Protein AF-0000000066362171 (afdb_homodimer)

Structure (mmCIF, N/CA/C/O backbone):
data_AF-0000000066362171-model_v1
#
loop_
_entity.id
_entity.type
_entity.pdbx_description
1 polymer Interleukin
#
loop_
_atom_site.group_PDB
_atom_site.id
_atom_site.type_symbol
_atom_site.label_atom_id
_atom_site.label_alt_id
_atom_site.label_comp_id
_atom_site.label_asym_id
_atom_site.label_entity_id
_atom_site.label_seq_id
_atom_site.pdbx_PDB_ins_code
_atom_site.Cartn_x
_atom_site.Cartn_y
_atom_site.Cartn_z
_atom_site.occupancy
_atom_site.B_iso_or_equiv
_atom_site.auth_seq_id
_atom_site.auth_comp_id
_atom_site.auth_asym_id
_atom_site.auth_atom_id
_atom_site.pdbx_PDB_model_num
ATOM 1 N N . MET A 1 1 ? 21.984 -36.281 79.375 1 29.92 1 MET A N 1
ATOM 2 C CA . MET A 1 1 ? 20.875 -35.312 79.438 1 29.92 1 MET A CA 1
ATOM 3 C C . MET A 1 1 ? 20.812 -34.562 78.062 1 29.92 1 MET A C 1
ATOM 5 O O . MET A 1 1 ? 20.016 -33.625 77.938 1 29.92 1 MET A O 1
ATOM 9 N N . THR A 1 2 ? 21.719 -34.812 77.125 1 29.62 2 THR A N 1
ATOM 10 C CA . THR A 1 2 ? 22.047 -33.875 76 1 29.62 2 THR A CA 1
ATOM 11 C C . THR A 1 2 ? 20.922 -33.875 75 1 29.62 2 THR A C 1
ATOM 13 O O . THR A 1 2 ? 20.531 -32.781 74.5 1 29.62 2 THR A O 1
ATOM 16 N N . ASN A 1 3 ? 20.703 -34.906 74.25 1 32.25 3 ASN A N 1
ATOM 17 C CA . ASN A 1 3 ? 20.391 -34.844 72.812 1 32.25 3 ASN A CA 1
ATOM 18 C C . ASN A 1 3 ? 18.906 -34.594 72.562 1 32.25 3 ASN A C 1
ATOM 20 O O . ASN A 1 3 ? 18.359 -35 71.562 1 32.25 3 ASN A O 1
ATOM 24 N N . LEU A 1 4 ? 18.062 -34.312 73.562 1 32.72 4 LEU A N 1
ATOM 25 C CA . LEU A 1 4 ? 16.609 -34.312 73.375 1 32.72 4 LEU A CA 1
ATOM 26 C C . LEU A 1 4 ? 16.172 -33.156 72.5 1 32.72 4 LEU A C 1
ATOM 28 O O . LEU A 1 4 ? 14.977 -32.906 72.375 1 32.72 4 LEU A O 1
ATOM 32 N N . LEU A 1 5 ? 17.109 -32.219 72.188 1 32.72 5 LEU A N 1
ATOM 33 C CA . LEU A 1 5 ? 16.516 -30.938 71.875 1 32.72 5 LEU A CA 1
ATOM 34 C C . LEU A 1 5 ? 15.609 -31.062 70.625 1 32.72 5 LEU A C 1
ATOM 36 O O . LEU A 1 5 ? 14.484 -30.547 70.688 1 32.72 5 LEU A O 1
ATOM 40 N N . LEU A 1 6 ? 16.094 -31.062 69.375 1 30.84 6 LEU A N 1
ATOM 41 C CA . LEU A 1 6 ? 15.719 -30.172 68.312 1 30.84 6 LEU A CA 1
ATOM 42 C C . LEU A 1 6 ? 14.57 -30.766 67.5 1 30.84 6 LEU A C 1
ATOM 44 O O . LEU A 1 6 ? 14.438 -30.5 66.312 1 30.84 6 LEU A O 1
ATOM 48 N N . ARG A 1 7 ? 13.812 -31.766 67.938 1 35.97 7 ARG A N 1
ATOM 49 C CA . ARG A 1 7 ? 12.828 -32.25 67 1 35.97 7 ARG A CA 1
ATOM 50 C C . ARG A 1 7 ? 11.766 -31.188 66.688 1 35.97 7 ARG A C 1
ATOM 52 O O . ARG A 1 7 ? 10.797 -31.078 67.438 1 35.97 7 ARG A O 1
ATOM 59 N N . GLU A 1 8 ? 12.086 -29.844 66.625 1 35.06 8 GLU A N 1
ATOM 60 C CA . GLU A 1 8 ? 11.008 -28.906 66.312 1 35.06 8 GLU A CA 1
ATOM 61 C C . GLU A 1 8 ? 10.25 -29.359 65.062 1 35.06 8 GLU A C 1
ATOM 63 O O . GLU A 1 8 ? 10.859 -29.781 64.062 1 35.06 8 GLU A O 1
ATOM 68 N N . SER A 1 9 ? 8.945 -29.828 65.188 1 38.94 9 SER A N 1
ATOM 69 C CA . SER A 1 9 ? 7.828 -30.125 64.312 1 38.94 9 SER A CA 1
ATOM 70 C C . SER A 1 9 ? 7.633 -29.031 63.281 1 38.94 9 SER A C 1
ATOM 72 O O . SER A 1 9 ? 7.484 -27.859 63.656 1 38.94 9 SER A O 1
ATOM 74 N N . TRP A 1 10 ? 8.367 -29.016 62.156 1 40.75 10 TRP A N 1
ATOM 75 C CA . TRP A 1 10 ? 8.086 -28.312 60.906 1 40.75 10 TRP A CA 1
ATOM 76 C C . TRP A 1 10 ? 6.621 -28.469 60.5 1 40.75 10 TRP A C 1
ATOM 78 O O . TRP A 1 10 ? 6.215 -29.484 59.969 1 40.75 10 TRP A O 1
ATOM 88 N N . THR A 1 11 ? 5.633 -28.266 61.406 1 41.5 11 THR A N 1
ATOM 89 C CA . THR A 1 11 ? 4.266 -28.141 60.938 1 41.5 11 THR A CA 1
ATOM 90 C C . THR A 1 11 ? 4.168 -27.062 59.875 1 41.5 11 THR A C 1
ATOM 92 O O . THR A 1 11 ? 4.375 -25.875 60.156 1 41.5 11 THR A O 1
ATOM 95 N N . PHE A 1 12 ? 4.582 -27.344 58.625 1 41.31 12 PHE A N 1
ATOM 96 C CA . PHE A 1 12 ? 4.27 -26.609 57.406 1 41.31 12 PHE A CA 1
ATOM 97 C C . PHE A 1 12 ? 2.791 -26.234 57.344 1 41.31 12 PHE A C 1
ATOM 99 O O . PHE A 1 12 ? 1.929 -27.125 57.344 1 41.31 12 PHE A O 1
ATOM 106 N N . ASP A 1 13 ? 2.457 -25.188 58.094 1 43.47 13 ASP A N 1
ATOM 107 C CA . ASP A 1 13 ? 1.12 -24.609 57.969 1 43.47 13 ASP A CA 1
ATOM 108 C C . ASP A 1 13 ? 0.761 -24.375 56.5 1 43.47 13 ASP A C 1
ATOM 110 O O . ASP A 1 13 ? 1.335 -23.5 55.844 1 43.47 13 ASP A O 1
ATOM 114 N N . MET A 1 14 ? 0.345 -25.359 55.719 1 49.97 14 MET A N 1
ATOM 115 C CA . MET A 1 14 ? -0.134 -25.422 54.344 1 49.97 14 MET A CA 1
ATOM 116 C C . MET A 1 14 ? -1.198 -24.359 54.094 1 49.97 14 MET A C 1
ATOM 118 O O . MET A 1 14 ? -1.357 -23.906 52.969 1 49.97 14 MET A O 1
ATOM 122 N N . ARG A 1 15 ? -1.957 -23.969 55.156 1 54.41 15 ARG A N 1
ATOM 123 C CA . ARG A 1 15 ? -3.059 -23.047 54.938 1 54.41 15 ARG A CA 1
ATOM 124 C C . ARG A 1 15 ? -2.539 -21.641 54.656 1 54.41 15 ARG A C 1
ATOM 126 O O . ARG A 1 15 ? -3.061 -20.938 53.781 1 54.41 15 ARG A O 1
ATOM 133 N N . THR A 1 16 ? -1.538 -21.219 55.406 1 55 16 THR A N 1
ATOM 134 C CA . THR A 1 16 ? -1.02 -19.859 55.188 1 55 16 THR A CA 1
ATOM 135 C C . THR A 1 16 ? -0.254 -19.797 53.875 1 55 16 THR A C 1
ATOM 137 O O . THR A 1 16 ? -0.263 -18.766 53.188 1 55 16 THR A O 1
ATOM 140 N N . ASP A 1 17 ? 0.397 -20.922 53.438 1 54.84 17 ASP A N 1
ATOM 141 C CA . ASP A 1 17 ? 1.112 -20.906 52.188 1 54.84 17 ASP A CA 1
ATOM 142 C C . ASP A 1 17 ? 0.14 -20.922 51 1 54.84 17 ASP A C 1
ATOM 144 O O . ASP A 1 17 ? 0.37 -20.25 50 1 54.84 17 ASP A O 1
ATOM 148 N N . LEU A 1 18 ? -0.973 -21.625 51.219 1 56.12 18 LEU A N 1
ATOM 149 C CA . LEU A 1 18 ? -1.971 -21.656 50.156 1 56.12 18 LEU A CA 1
ATOM 150 C C . LEU A 1 18 ? -2.631 -20.297 50 1 56.12 18 LEU A C 1
ATOM 152 O O . LEU A 1 18 ? -2.887 -19.844 48.875 1 56.12 18 LEU A O 1
ATOM 156 N N . LEU A 1 19 ? -2.834 -19.625 51.125 1 54.78 19 LEU A N 1
ATOM 157 C CA . LEU A 1 19 ? -3.41 -18.281 51.062 1 54.78 19 LEU A CA 1
ATOM 158 C C . LEU A 1 19 ? -2.414 -17.297 50.469 1 54.78 19 LEU A C 1
ATOM 160 O O . LEU A 1 19 ? -2.793 -16.422 49.656 1 54.78 19 LEU A O 1
ATOM 164 N N . TYR A 1 20 ? -1.167 -17.438 50.844 1 54.16 20 TYR A N 1
ATOM 165 C CA . TYR A 1 20 ? -0.127 -16.594 50.281 1 54.16 20 TYR A CA 1
ATOM 166 C C . TYR A 1 20 ? 0.028 -16.844 48.781 1 54.16 20 TYR A C 1
ATOM 168 O O . TYR A 1 20 ? 0.132 -15.914 48 1 54.16 20 TYR A O 1
ATOM 176 N N . TYR A 1 21 ? -0.031 -18.141 48.406 1 57 21 TYR A N 1
ATOM 177 C CA . TYR A 1 21 ? 0.078 -18.469 47 1 57 21 TYR A CA 1
ATOM 178 C C . TYR A 1 21 ? -1.162 -18.031 46.219 1 57 21 TYR A C 1
ATOM 180 O O . TYR A 1 21 ? -1.062 -17.547 45.094 1 57 21 TYR A O 1
ATOM 188 N N . SER A 1 22 ? -2.242 -18.141 47 1 58.78 22 SER A N 1
ATOM 189 C CA . SER A 1 22 ? -3.475 -17.688 46.344 1 58.78 22 SER A CA 1
ATOM 190 C C . SER A 1 22 ? -3.49 -16.172 46.188 1 58.78 22 SER A C 1
ATOM 192 O O . SER A 1 22 ? -3.93 -15.664 45.156 1 58.78 22 SER A O 1
ATOM 194 N N . MET A 1 23 ? -3.02 -15.422 47.125 1 59.31 23 MET A N 1
ATOM 195 C CA . MET A 1 23 ? -2.932 -13.969 47.031 1 59.31 23 MET A CA 1
ATOM 196 C C . MET A 1 23 ? -1.9 -13.57 45.969 1 59.31 23 MET A C 1
ATOM 198 O O . MET A 1 23 ? -2.109 -12.609 45.25 1 59.31 23 MET A O 1
ATOM 202 N N . LEU A 1 24 ? -0.829 -14.305 45.969 1 57.22 24 LEU A N 1
ATOM 203 C CA . LEU A 1 24 ? 0.183 -14.078 44.938 1 57.22 24 LEU A CA 1
ATOM 204 C C . LEU A 1 24 ? -0.363 -14.422 43.562 1 57.22 24 LEU A C 1
ATOM 206 O O . LEU A 1 24 ? -0.125 -13.688 42.594 1 57.22 24 LEU A O 1
ATOM 210 N N . CYS A 1 25 ? -1.131 -15.508 43.625 1 61.53 25 CYS A N 1
ATOM 211 C CA . CYS A 1 25 ? -1.746 -15.891 42.344 1 61.53 25 CYS A CA 1
ATOM 212 C C . CYS A 1 25 ? -2.812 -14.891 41.938 1 61.53 25 CYS A C 1
ATOM 214 O O . CYS A 1 25 ? -2.916 -14.539 40.75 1 61.53 25 CYS A O 1
ATOM 216 N N . THR A 1 26 ? -3.523 -14.375 42.969 1 62.66 26 THR A N 1
ATOM 217 C CA . THR A 1 26 ? -4.543 -13.383 42.625 1 62.66 26 THR A CA 1
ATOM 218 C C . THR A 1 26 ? -3.898 -12.055 42.219 1 62.66 26 THR A C 1
ATOM 220 O O . THR A 1 26 ? -4.359 -11.398 41.281 1 62.66 26 THR A O 1
ATOM 223 N N . SER A 1 27 ? -2.898 -11.68 42.969 1 61.44 27 SER A N 1
ATOM 224 C CA . SER A 1 27 ? -2.189 -10.461 42.594 1 61.44 27 SER A CA 1
ATOM 225 C C . SER A 1 27 ? -1.505 -10.609 41.25 1 61.44 27 SER A C 1
ATOM 227 O O . SER A 1 27 ? -1.528 -9.68 40.438 1 61.44 27 SER A O 1
ATOM 229 N N . LEU A 1 28 ? -0.93 -11.781 41 1 61.78 28 LEU A N 1
ATOM 230 C CA . LEU A 1 28 ? -0.323 -12.047 39.688 1 61.78 28 LEU A CA 1
ATOM 231 C C . LEU A 1 28 ? -1.387 -12.117 38.594 1 61.78 28 LEU A C 1
ATOM 233 O O . LEU A 1 28 ? -1.181 -11.617 37.5 1 61.78 28 LEU A O 1
ATOM 237 N N . SER A 1 29 ? -2.514 -12.719 38.969 1 69.06 29 SER A N 1
ATOM 238 C CA . SER A 1 29 ? -3.627 -12.789 38.031 1 69.06 29 SER A CA 1
ATOM 239 C C . SER A 1 29 ? -4.215 -11.406 37.781 1 69.06 29 SER A C 1
ATOM 241 O O . SER A 1 29 ? -4.562 -11.07 36.625 1 69.06 29 SER A O 1
ATOM 243 N N . LEU A 1 30 ? -4.352 -10.523 38.812 1 63.62 30 LEU A N 1
ATOM 244 C CA . LEU A 1 30 ? -4.824 -9.156 38.625 1 63.62 30 LEU A CA 1
ATOM 245 C C . LEU A 1 30 ? -3.818 -8.328 37.844 1 63.62 30 LEU A C 1
ATOM 247 O O . LEU A 1 30 ? -4.20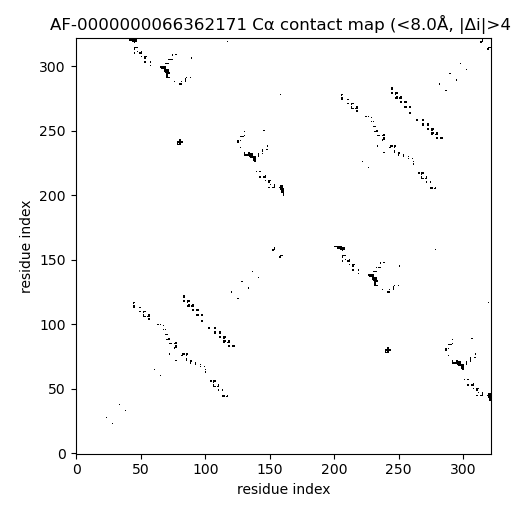3 -7.539 36.969 1 63.62 30 LEU A O 1
ATOM 251 N N . TYR A 1 31 ? -2.592 -8.539 38.094 1 59.91 31 TYR A N 1
ATOM 252 C CA . TYR A 1 31 ? -1.546 -7.883 37.312 1 59.91 31 TYR A CA 1
ATOM 253 C C . TYR A 1 31 ? -1.56 -8.359 35.875 1 59.91 31 TYR A C 1
ATOM 255 O O . TYR A 1 31 ? -1.44 -7.559 34.938 1 59.91 31 TYR A O 1
ATOM 263 N N . LEU A 1 32 ? -1.724 -9.648 35.625 1 60.94 32 LEU A N 1
ATOM 264 C CA . LEU A 1 32 ? -1.824 -10.188 34.25 1 60.94 32 LEU A CA 1
ATOM 265 C C . LEU A 1 32 ? -3.086 -9.68 33.562 1 60.94 32 LEU A C 1
ATOM 267 O O . LEU A 1 32 ? -3.062 -9.375 32.375 1 60.94 32 LEU A O 1
ATOM 271 N N . LEU A 1 33 ? -4.121 -9.586 34.281 1 59.66 33 LEU A N 1
ATOM 272 C CA . LEU A 1 33 ? -5.355 -9.039 33.719 1 59.66 33 LEU A CA 1
ATOM 273 C C . LEU A 1 33 ? -5.195 -7.559 33.406 1 59.66 33 LEU A C 1
ATOM 275 O O . LEU A 1 33 ? -5.641 -7.098 32.344 1 59.66 33 LEU A O 1
ATOM 279 N N . ILE A 1 34 ? -4.617 -6.758 34.25 1 56.97 34 ILE A N 1
ATOM 280 C CA . ILE A 1 34 ? -4.352 -5.348 33.969 1 56.97 34 ILE A CA 1
ATOM 281 C C . ILE A 1 34 ? -3.367 -5.215 32.812 1 56.97 34 ILE A C 1
ATOM 283 O O . ILE A 1 34 ? -3.541 -4.363 31.953 1 56.97 34 ILE A O 1
ATOM 287 N N . MET A 1 35 ? -2.324 -6.074 32.938 1 52.22 35 MET A N 1
ATOM 288 C CA . MET A 1 35 ? -1.37 -6.062 31.828 1 52.22 35 MET A CA 1
ATOM 289 C C . MET A 1 35 ? -2.047 -6.445 30.516 1 52.22 35 MET A C 1
ATOM 291 O O . MET A 1 35 ? -1.748 -5.875 29.469 1 52.22 35 MET A O 1
ATOM 295 N N . LEU A 1 36 ? -2.852 -7.43 30.531 1 53.56 36 LEU A N 1
ATOM 296 C CA . LEU A 1 36 ? -3.621 -7.824 29.359 1 53.56 36 LEU A CA 1
ATOM 297 C C . LEU A 1 36 ? -4.598 -6.723 28.953 1 53.56 36 LEU A C 1
ATOM 299 O O . LEU A 1 36 ? -4.801 -6.477 27.766 1 53.56 36 LEU A O 1
ATOM 303 N N . THR A 1 37 ? -5.203 -6.125 29.859 1 48.75 37 THR A N 1
ATOM 304 C CA . THR A 1 37 ? -6.09 -5.023 29.516 1 48.75 37 THR A CA 1
ATOM 305 C C . THR A 1 37 ? -5.297 -3.822 29.016 1 48.75 37 THR A C 1
ATOM 307 O O . THR A 1 37 ? -5.762 -3.08 28.141 1 48.75 37 THR A O 1
ATOM 310 N N . ARG A 1 38 ? -4.258 -3.5 29.797 1 46.03 38 ARG A N 1
ATOM 311 C CA . ARG A 1 38 ? -3.408 -2.434 29.266 1 46.03 38 ARG A CA 1
ATOM 312 C C . ARG A 1 38 ? -2.92 -2.76 27.859 1 46.03 38 ARG A C 1
ATOM 314 O O . ARG A 1 38 ? -2.738 -1.861 27.031 1 46.03 38 ARG A O 1
ATOM 321 N N . GLN A 1 39 ? -2.449 -3.975 27.719 1 43.66 39 GLN A N 1
ATOM 322 C CA . GLN A 1 39 ? -2.035 -4.375 26.375 1 43.66 39 GLN A CA 1
ATOM 323 C C . GLN A 1 39 ? -3.201 -4.293 25.406 1 43.66 39 GLN A C 1
ATOM 325 O O . GLN A 1 39 ? -3.008 -3.986 24.219 1 43.66 39 GLN A O 1
ATOM 330 N N . ILE A 1 40 ? -4.266 -4.578 25.875 1 40.12 40 ILE A N 1
ATOM 331 C CA . ILE A 1 40 ? -5.398 -4.523 24.953 1 40.12 40 ILE A CA 1
ATOM 332 C C . ILE A 1 40 ? -5.852 -3.078 24.781 1 40.12 40 ILE A C 1
ATOM 334 O O . ILE A 1 40 ? -6.809 -2.805 24.047 1 40.12 40 ILE A O 1
ATOM 338 N N . LYS A 1 41 ? -5.633 -2.229 25.75 1 41.69 41 LYS A N 1
ATOM 339 C CA . LYS A 1 41 ? -6.016 -0.9 25.281 1 41.69 41 LYS A CA 1
ATOM 340 C C . LYS A 1 41 ? -5.312 -0.556 23.969 1 41.69 41 LYS A C 1
ATOM 342 O O . LYS A 1 41 ? -4.156 -0.134 23.969 1 41.69 41 LYS A O 1
ATOM 347 N N . SER A 1 42 ? -5.414 -1.31 22.953 1 44.03 42 SER A N 1
ATOM 348 C CA . SER A 1 42 ? -5.066 -0.996 21.562 1 44.03 42 SER A CA 1
ATOM 349 C C . SER A 1 42 ? -5.488 0.422 21.203 1 44.03 42 SER A C 1
ATOM 351 O O . SER A 1 42 ? -6.684 0.728 21.156 1 44.03 42 SER A O 1
ATOM 353 N N . GLN A 1 43 ? -4.875 1.338 21.766 1 44.44 43 GLN A N 1
ATOM 354 C CA . GLN A 1 43 ? -5.188 2.732 21.469 1 44.44 43 GLN A CA 1
ATOM 355 C C . GLN A 1 43 ? -5.496 2.924 19.984 1 44.44 43 GLN A C 1
ATOM 357 O O . GLN A 1 43 ? -4.672 2.604 19.125 1 44.44 43 GLN A O 1
ATOM 362 N N . SER A 1 44 ? -6.75 2.729 19.656 1 51.5 44 SER A N 1
ATOM 363 C CA . SER A 1 44 ? -7.188 3.084 18.312 1 51.5 44 SER A CA 1
ATOM 364 C C . SER A 1 44 ? -6.48 4.336 17.812 1 51.5 44 SER A C 1
ATOM 366 O O . SER A 1 44 ? -6.484 5.371 18.484 1 51.5 44 SER A O 1
ATOM 368 N N . VAL A 1 45 ? -5.383 4.301 17.25 1 58.19 45 VAL A N 1
ATOM 369 C CA . VAL A 1 45 ? -4.516 5.387 16.812 1 58.19 45 VAL A CA 1
ATOM 370 C C . VAL A 1 45 ? -5.348 6.453 16.109 1 58.19 45 VAL A C 1
ATOM 372 O O . VAL A 1 45 ? -5.199 7.648 16.375 1 58.19 45 VAL A O 1
ATOM 375 N N . CYS A 1 46 ? -6.129 6.137 15.039 1 62.72 46 CYS A N 1
ATOM 376 C CA . CYS A 1 46 ? -6.797 7.168 14.25 1 62.72 46 CYS A CA 1
ATOM 377 C C . CYS A 1 46 ? -8.305 6.957 14.242 1 62.72 46 CYS A C 1
ATOM 379 O O . CYS A 1 46 ? -8.797 6.004 13.641 1 62.72 46 CYS A O 1
ATOM 381 N N . SER A 1 47 ? -8.969 7.082 15.492 1 66.56 47 SER A N 1
ATOM 382 C CA . SER A 1 47 ? -10.398 6.938 15.727 1 66.56 47 SER A CA 1
ATOM 383 C C . SER A 1 47 ? -11.172 8.125 15.172 1 66.56 47 SER A C 1
ATOM 385 O O . SER A 1 47 ? -10.586 9.055 14.625 1 66.56 47 SER A O 1
ATOM 387 N N . ARG A 1 48 ? -12.469 8.094 15.25 1 79.38 48 ARG A N 1
ATOM 388 C CA . ARG A 1 48 ? -13.43 9.164 15.008 1 79.38 48 ARG A CA 1
ATOM 389 C C . ARG A 1 48 ? -12.914 10.492 15.555 1 79.38 48 ARG A C 1
ATOM 391 O O . ARG A 1 48 ? -13.227 11.555 15.016 1 79.38 48 ARG A O 1
ATOM 398 N N . GLU A 1 49 ? -11.953 10.367 16.422 1 84.69 49 GLU A N 1
ATOM 399 C CA . GLU A 1 49 ? -11.414 11.555 17.078 1 84.69 49 GLU A CA 1
ATOM 400 C C . GLU A 1 49 ? -10.516 12.352 16.125 1 84.69 49 GLU A C 1
ATOM 402 O O . GLU A 1 49 ? -10.547 13.578 16.125 1 84.69 49 GLU A O 1
ATOM 407 N N . SER A 1 50 ? -9.797 11.656 15.32 1 90.69 50 SER A N 1
ATOM 408 C CA . SER A 1 50 ? -8.883 12.352 14.414 1 90.69 50 SER A CA 1
ATOM 409 C C . SER A 1 50 ? -9.648 13.164 13.375 1 90.69 50 SER A C 1
ATOM 411 O O . SER A 1 50 ? -9.258 14.281 13.047 1 90.69 50 SER A O 1
ATOM 413 N N . VAL A 1 51 ? -10.758 12.672 12.906 1 93.69 51 VAL A N 1
ATOM 414 C CA . VAL A 1 51 ? -11.594 13.367 11.938 1 93.69 51 VAL A CA 1
ATOM 415 C C . VAL A 1 51 ? -12.172 14.625 12.57 1 93.69 51 VAL A C 1
ATOM 417 O O . VAL A 1 51 ? -12.203 15.688 11.938 1 93.69 51 VAL A O 1
ATOM 420 N N . GLU A 1 52 ? -12.586 14.516 13.789 1 92.62 52 GLU A N 1
ATOM 421 C CA . GLU A 1 52 ? -13.125 15.664 14.508 1 92.62 52 GLU A CA 1
ATOM 422 C C . GLU A 1 52 ? -12.062 16.75 14.703 1 92.62 52 GLU A C 1
ATOM 424 O O . GLU A 1 52 ? -12.359 17.938 14.633 1 92.62 52 GLU A O 1
ATOM 429 N N . MET A 1 53 ? -10.914 16.359 14.984 1 93.06 53 MET A N 1
ATOM 430 C CA . MET A 1 53 ? -9.82 17.312 15.164 1 93.06 53 MET A CA 1
ATOM 431 C C . MET A 1 53 ? -9.578 18.109 13.891 1 93.06 53 MET A C 1
ATOM 433 O O . MET A 1 53 ? -9.336 19.312 13.938 1 93.06 53 MET A O 1
ATOM 437 N N . VAL A 1 54 ? -9.625 17.422 12.75 1 95.69 54 VAL A N 1
ATOM 438 C CA . VAL A 1 54 ? -9.43 18.109 11.477 1 95.69 54 VAL A CA 1
ATOM 439 C C . VAL A 1 54 ? -10.539 19.141 11.266 1 95.69 54 VAL A C 1
ATOM 441 O O . VAL A 1 54 ? -10.273 20.266 10.836 1 95.69 54 VAL A O 1
ATOM 444 N N . LYS A 1 55 ? -11.742 18.812 11.586 1 94.5 55 LYS A N 1
ATOM 445 C CA . LYS A 1 55 ? -12.867 19.734 11.43 1 94.5 55 LYS A CA 1
ATOM 446 C C . LYS A 1 55 ? -12.711 20.953 12.32 1 94.5 55 LYS A C 1
ATOM 448 O O . LYS A 1 55 ? -13.023 22.078 11.914 1 94.5 55 LYS A O 1
ATOM 453 N N . GLN A 1 56 ? -12.25 20.75 13.508 1 93.12 56 GLN A N 1
ATOM 454 C CA . GLN A 1 56 ? -12.016 21.859 14.422 1 93.12 56 GLN A CA 1
ATOM 455 C C . GLN A 1 56 ? -10.945 22.797 13.883 1 93.12 56 GLN A C 1
ATOM 457 O O . GLN A 1 56 ? -11.094 24.031 13.961 1 93.12 56 GLN A O 1
ATOM 462 N N . ILE A 1 57 ? -9.938 22.234 13.398 1 93.5 57 ILE A N 1
ATOM 463 C CA . ILE A 1 57 ? -8.852 23.031 12.836 1 93.5 57 ILE A CA 1
ATOM 464 C C . ILE A 1 57 ? -9.375 23.844 11.641 1 93.5 57 ILE A C 1
ATOM 466 O O . ILE A 1 57 ? -9.109 25.031 11.531 1 93.5 57 ILE A O 1
ATOM 470 N N . ALA A 1 58 ? -10.109 23.172 10.789 1 93.25 58 ALA A N 1
ATOM 471 C CA . ALA A 1 58 ? -10.68 23.844 9.617 1 93.25 5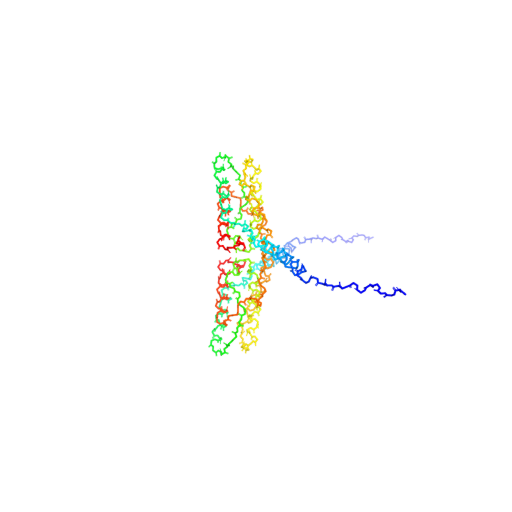8 ALA A CA 1
ATOM 472 C C . ALA A 1 58 ? -11.57 25 10.023 1 93.25 58 ALA A C 1
ATOM 474 O O . ALA A 1 58 ? -11.531 26.078 9.406 1 93.25 58 ALA A O 1
ATOM 475 N N . ALA A 1 59 ? -12.359 24.781 11.023 1 92.12 59 ALA A N 1
ATOM 476 C CA . ALA A 1 59 ? -13.258 25.812 11.508 1 92.12 59 ALA A CA 1
ATOM 477 C C . ALA A 1 59 ? -12.484 27.016 12.023 1 92.12 59 ALA A C 1
ATOM 479 O O . ALA A 1 59 ? -12.867 28.172 11.781 1 92.12 59 ALA A O 1
ATOM 480 N N . LYS A 1 60 ? -11.43 26.734 12.742 1 89.75 60 LYS A N 1
ATOM 481 C CA . LYS A 1 60 ? -10.602 27.812 13.273 1 89.75 60 LYS A CA 1
ATOM 482 C C . LYS A 1 60 ? -9.922 28.594 12.141 1 89.75 60 LYS A C 1
ATOM 484 O O . LYS A 1 60 ? -9.812 29.812 12.203 1 89.75 60 LYS A O 1
ATOM 489 N N . LEU A 1 61 ? -9.539 27.906 11.156 1 90.44 61 LEU A N 1
ATOM 490 C CA . LEU A 1 61 ? -8.805 28.531 10.062 1 90.44 61 LEU A CA 1
ATOM 491 C C . LEU A 1 61 ? -9.742 29.344 9.18 1 90.44 61 LEU A C 1
ATOM 493 O O . LEU A 1 61 ? -9.305 30.266 8.484 1 90.44 61 LEU A O 1
ATOM 497 N N . ASN A 1 62 ? -10.984 29.016 9.148 1 88.06 62 ASN A N 1
ATOM 498 C CA . ASN A 1 62 ? -11.953 29.781 8.375 1 88.06 62 ASN A CA 1
ATOM 499 C C . ASN A 1 62 ? -12.047 31.219 8.867 1 88.06 62 ASN A C 1
ATOM 501 O O . ASN A 1 62 ? -12.484 32.094 8.133 1 88.06 62 ASN A O 1
ATOM 505 N N . ASN A 1 63 ? -11.57 31.438 10.062 1 83.44 63 ASN A N 1
ATOM 506 C CA . ASN A 1 63 ? -11.664 32.781 10.656 1 83.44 63 ASN A CA 1
ATOM 507 C C . ASN A 1 63 ? -10.328 33.5 10.586 1 83.44 63 ASN A C 1
ATOM 509 O O . ASN A 1 63 ? -10.195 34.594 11.141 1 83.44 63 ASN A O 1
ATOM 513 N N . VAL A 1 64 ? -9.422 32.812 10.117 1 82.44 64 VAL A N 1
ATOM 514 C CA . VAL A 1 64 ? -8.094 33.406 10.016 1 82.44 64 VAL A CA 1
ATOM 515 C C . VAL A 1 64 ? -7.703 33.562 8.547 1 82.44 64 VAL A C 1
ATOM 517 O O . VAL A 1 64 ? -7.961 32.656 7.742 1 82.44 64 VAL A O 1
ATOM 520 N N . GLU A 1 65 ? -7.348 34.781 8.102 1 79.5 65 GLU A N 1
ATOM 521 C CA . GLU A 1 65 ? -6.801 34.938 6.758 1 79.5 65 GLU A CA 1
ATOM 522 C C . GLU A 1 65 ? -5.531 34.125 6.574 1 79.5 65 GLU A C 1
ATOM 524 O O . GLU A 1 65 ? -4.551 34.312 7.297 1 79.5 65 GLU A O 1
ATOM 529 N N . ASN A 1 66 ? -5.742 33.062 5.863 1 80.06 66 ASN A N 1
ATOM 530 C CA . ASN A 1 66 ? -4.59 32.188 5.629 1 80.06 66 ASN A CA 1
ATOM 531 C C . ASN A 1 66 ? -4.445 31.828 4.152 1 80.06 66 ASN A C 1
ATOM 533 O O . ASN A 1 66 ? -5.395 31.344 3.531 1 80.06 66 ASN A O 1
ATOM 537 N N . ASP A 1 67 ? -3.295 32.219 3.568 1 84.19 67 ASP A N 1
ATOM 538 C CA . ASP A 1 67 ? -2.986 31.906 2.178 1 84.19 67 ASP A CA 1
ATOM 539 C C . ASP A 1 67 ? -1.901 30.828 2.086 1 84.19 67 ASP A C 1
ATOM 541 O O . ASP A 1 67 ? -1.117 30.812 1.135 1 84.19 67 ASP A O 1
ATOM 545 N N . CYS A 1 68 ? -1.87 30.016 3.07 1 87.75 68 CYS A N 1
ATOM 546 C CA . CYS A 1 68 ? -0.849 28.969 3.08 1 87.75 68 CYS A CA 1
ATOM 547 C C . CYS A 1 68 ? -1.141 27.922 2.023 1 87.75 68 CYS A C 1
ATOM 549 O O . CYS A 1 68 ? -2.299 27.578 1.788 1 87.75 68 CYS A O 1
ATOM 551 N N . MET A 1 69 ? -0.069 27.516 1.262 1 93 69 MET A N 1
ATOM 552 C CA . MET A 1 69 ? -0.094 26.375 0.348 1 93 69 MET A CA 1
ATOM 553 C C . MET A 1 69 ? 0.663 25.188 0.937 1 93 69 MET A C 1
ATOM 555 O O . MET A 1 69 ? 1.801 25.344 1.387 1 93 69 MET A O 1
ATOM 559 N N . MET A 1 70 ? 0.01 24.047 0.981 1 93.44 70 MET A N 1
ATOM 560 C CA . MET A 1 70 ? 0.584 22.875 1.628 1 93.44 70 MET A CA 1
ATOM 561 C C . MET A 1 70 ? 0.821 21.766 0.617 1 93.44 70 MET A C 1
ATOM 563 O O . MET A 1 70 ? -0.024 21.5 -0.243 1 93.44 70 MET A O 1
ATOM 567 N N . TYR A 1 71 ? 1.961 21.094 0.688 1 94.19 71 TYR A N 1
ATOM 568 C CA . TYR A 1 71 ? 2.135 19.875 -0.079 1 94.19 71 TYR A CA 1
ATOM 569 C C . TYR A 1 71 ? 1.092 18.828 0.313 1 94.19 71 TYR A C 1
ATOM 571 O O . TYR A 1 71 ? 1.006 18.438 1.479 1 94.19 71 TYR A O 1
ATOM 579 N N . THR A 1 72 ? 0.251 18.406 -0.625 1 96.69 72 THR A N 1
ATOM 580 C CA . THR A 1 72 ? -0.918 17.594 -0.314 1 96.69 72 THR A CA 1
ATOM 581 C C . THR A 1 72 ? -0.897 16.281 -1.108 1 96.69 72 THR A C 1
ATOM 583 O O . THR A 1 72 ? -1.225 16.266 -2.297 1 96.69 72 THR A O 1
ATOM 586 N N . PRO A 1 73 ? -0.509 15.211 -0.406 1 94.69 73 PRO A N 1
ATOM 587 C CA . PRO A 1 73 ? -0.713 13.922 -1.065 1 94.69 73 PRO A CA 1
ATOM 588 C C . PRO A 1 73 ? -2.166 13.688 -1.473 1 94.69 73 PRO A C 1
ATOM 590 O O . PRO A 1 73 ? -3.07 14.344 -0.95 1 94.69 73 PRO A O 1
ATOM 593 N N . THR A 1 74 ? -2.391 12.812 -2.426 1 92.5 74 THR A N 1
ATOM 594 C CA . THR A 1 74 ? -3.734 12.516 -2.912 1 92.5 74 THR A CA 1
ATOM 595 C C . THR A 1 74 ? -4.238 11.195 -2.34 1 92.5 74 THR A C 1
ATOM 597 O O . THR A 1 74 ? -3.463 10.422 -1.768 1 92.5 74 THR A O 1
ATOM 600 N N . GLN A 1 75 ? -5.512 10.992 -2.473 1 89 75 GLN A N 1
ATOM 601 C CA . GLN A 1 75 ? -6.102 9.719 -2.096 1 89 75 GLN A CA 1
ATOM 602 C C . GLN A 1 75 ? -5.469 8.562 -2.873 1 89 75 GLN A C 1
ATOM 604 O O . GLN A 1 75 ? -5.328 7.457 -2.352 1 89 75 GLN A O 1
ATOM 609 N N . ALA A 1 76 ? -5.102 8.836 -4.062 1 83.5 76 ALA A N 1
ATOM 610 C CA . ALA A 1 76 ? -4.484 7.809 -4.898 1 83.5 76 ALA A CA 1
ATOM 611 C C . ALA A 1 76 ? -3.139 7.375 -4.332 1 83.5 76 ALA A C 1
ATOM 613 O O . ALA A 1 76 ? -2.809 6.188 -4.336 1 83.5 76 ALA A O 1
ATOM 614 N N . ASN A 1 77 ? -2.377 8.336 -3.814 1 83.69 77 ASN A N 1
ATOM 615 C CA . ASN A 1 77 ? -1.107 8.008 -3.172 1 83.69 77 ASN A CA 1
ATOM 616 C C . ASN A 1 77 ? -1.309 7.09 -1.969 1 83.69 77 ASN A C 1
ATOM 618 O O . ASN A 1 77 ? -0.557 6.129 -1.781 1 83.69 77 ASN A O 1
ATOM 622 N N . TYR A 1 78 ? -2.34 7.375 -1.292 1 84.5 78 TYR A N 1
ATOM 623 C CA . TYR A 1 78 ? -2.639 6.594 -0.098 1 84.5 78 TYR A CA 1
ATOM 624 C C . TYR A 1 78 ? -3.02 5.164 -0.465 1 84.5 78 TYR A C 1
ATOM 626 O O . TYR A 1 78 ? -2.621 4.215 0.214 1 84.5 78 TYR A O 1
ATOM 634 N N . LYS A 1 79 ? -3.68 5 -1.478 1 76.06 79 LYS A N 1
ATOM 635 C CA . LYS A 1 79 ? -4.188 3.689 -1.867 1 76.06 79 LYS A CA 1
ATOM 636 C C . LYS A 1 79 ? -3.125 2.893 -2.621 1 76.06 79 LYS A C 1
ATOM 638 O O . LYS A 1 79 ? -3.162 1.659 -2.635 1 76.06 79 LYS A O 1
ATOM 643 N N . GLN A 1 80 ? -2.207 3.59 -3.322 1 71.88 80 GLN A N 1
ATOM 644 C CA . GLN A 1 80 ? -1.24 2.941 -4.203 1 71.88 80 GLN A CA 1
ATOM 645 C C . GLN A 1 80 ? 0.072 2.67 -3.473 1 71.88 80 GLN A C 1
ATOM 647 O O . GLN A 1 80 ? 1.133 3.135 -3.896 1 71.88 80 GLN A O 1
ATOM 652 N N . ASN A 1 81 ? 0.071 2.107 -2.25 1 69.88 81 ASN A N 1
ATOM 653 C CA . ASN A 1 81 ? 1.199 1.556 -1.51 1 69.88 81 ASN A CA 1
ATOM 654 C C . ASN A 1 81 ? 2.037 2.654 -0.863 1 69.88 81 ASN A C 1
ATOM 656 O O . ASN A 1 81 ? 3.186 2.424 -0.483 1 69.88 81 ASN A O 1
ATOM 660 N N . CYS A 1 82 ? 1.521 3.83 -0.897 1 79.88 82 CYS A N 1
ATOM 661 C CA . CYS A 1 82 ? 2.271 4.895 -0.24 1 79.88 82 CYS A CA 1
ATOM 662 C C . CYS A 1 82 ? 1.512 5.43 0.967 1 79.88 82 CYS A C 1
ATOM 664 O O . CYS A 1 82 ? 1.558 6.629 1.252 1 79.88 82 CYS A O 1
ATOM 666 N N . SER A 1 83 ? 0.796 4.566 1.585 1 82.94 83 SER A N 1
ATOM 667 C CA . SER A 1 83 ? -0.02 4.984 2.721 1 82.94 83 SER A CA 1
ATOM 668 C C . SER A 1 83 ? 0.84 5.586 3.828 1 82.94 83 SER A C 1
ATOM 670 O O . SER A 1 83 ? 0.529 6.656 4.352 1 82.94 83 SER A O 1
ATOM 672 N N . LYS A 1 84 ? 1.966 4.934 4.121 1 81.88 84 LYS A N 1
ATOM 673 C CA . LYS A 1 84 ? 2.822 5.406 5.203 1 81.88 84 LYS A CA 1
ATOM 674 C C . LYS A 1 84 ? 3.416 6.773 4.879 1 81.88 84 LYS A C 1
ATOM 676 O O . LYS A 1 84 ? 3.367 7.691 5.699 1 81.88 84 LYS A O 1
ATOM 681 N N . SER A 1 85 ? 3.984 6.859 3.691 1 86.19 85 SER A N 1
ATOM 682 C CA . SER A 1 85 ? 4.59 8.125 3.289 1 86.19 85 SER A CA 1
ATOM 683 C C . SER A 1 85 ? 3.543 9.234 3.199 1 86.19 85 SER A C 1
ATOM 685 O O . SER A 1 85 ? 3.822 10.383 3.529 1 86.19 85 SER A O 1
ATOM 687 N N . THR A 1 86 ? 2.379 8.875 2.717 1 90.44 86 THR A N 1
ATOM 688 C CA . THR A 1 86 ? 1.275 9.828 2.635 1 90.44 86 THR A CA 1
ATOM 689 C C . THR A 1 86 ? 0.943 10.391 4.012 1 90.44 86 THR A C 1
ATOM 691 O O . THR A 1 86 ? 0.868 11.609 4.188 1 90.44 86 THR A O 1
ATOM 694 N N . ILE A 1 87 ? 0.799 9.539 5.043 1 90.81 87 ILE A N 1
ATOM 695 C CA . ILE A 1 87 ? 0.446 9.977 6.387 1 90.81 87 ILE A CA 1
ATOM 696 C C . ILE A 1 87 ? 1.602 10.766 6.992 1 90.81 87 ILE A C 1
ATOM 698 O O . ILE A 1 87 ? 1.383 11.766 7.68 1 90.81 87 ILE A O 1
ATOM 702 N N . THR A 1 88 ? 2.789 10.367 6.699 1 90.31 88 THR A N 1
ATOM 703 C CA . THR A 1 88 ? 3.965 11.078 7.188 1 90.31 88 THR A CA 1
ATOM 704 C C . THR A 1 88 ? 4.004 12.5 6.633 1 90.31 88 THR A C 1
ATOM 706 O O . THR A 1 88 ? 4.316 13.453 7.359 1 90.31 88 THR A O 1
ATOM 709 N N . CYS A 1 89 ? 3.684 12.625 5.414 1 94 89 CYS A N 1
ATOM 710 C CA . CYS A 1 89 ? 3.68 13.945 4.793 1 94 89 CYS A CA 1
ATOM 711 C C . CYS A 1 89 ? 2.58 14.82 5.387 1 94 89 CYS A C 1
ATOM 713 O O . CYS A 1 89 ? 2.789 16.016 5.621 1 94 89 CYS A O 1
ATOM 715 N N . PHE A 1 90 ? 1.438 14.234 5.625 1 96.31 90 PHE A N 1
ATOM 716 C CA . PHE A 1 90 ? 0.383 14.992 6.285 1 96.31 90 PHE A CA 1
ATOM 717 C C . PHE A 1 90 ? 0.823 15.438 7.676 1 96.31 90 PHE A C 1
ATOM 719 O O . PHE A 1 90 ? 0.56 16.562 8.086 1 96.31 90 PHE A O 1
ATOM 726 N N . ALA A 1 91 ? 1.458 14.516 8.43 1 94 91 ALA A N 1
ATOM 727 C CA . ALA A 1 91 ? 1.948 14.883 9.75 1 94 91 ALA A CA 1
ATOM 728 C C . ALA A 1 91 ? 2.924 16.062 9.672 1 94 91 ALA A C 1
ATOM 730 O O . ALA A 1 91 ? 2.832 17 10.453 1 94 91 ALA A O 1
ATOM 731 N N . PHE A 1 92 ? 3.799 16.016 8.773 1 93.5 92 PHE A N 1
ATOM 732 C CA . PHE A 1 92 ? 4.781 17.078 8.57 1 93.5 92 PHE A CA 1
ATOM 733 C C . PHE A 1 92 ? 4.09 18.391 8.234 1 93.5 92 PHE A C 1
ATOM 735 O O . PHE A 1 92 ? 4.383 19.438 8.844 1 93.5 92 PHE A O 1
ATOM 742 N N . GLU A 1 93 ? 3.203 18.375 7.254 1 95.38 93 GLU A N 1
ATOM 743 C CA . GLU A 1 93 ? 2.545 19.594 6.773 1 95.38 93 GLU A CA 1
ATOM 744 C C . GLU A 1 93 ? 1.641 20.188 7.844 1 95.38 93 GLU A C 1
ATOM 746 O O . GLU A 1 93 ? 1.485 21.406 7.918 1 95.38 93 GLU A O 1
ATOM 751 N N . VAL A 1 94 ? 0.991 19.344 8.664 1 94.5 94 VAL A N 1
ATOM 752 C CA . VAL A 1 94 ? 0.209 19.844 9.789 1 94.5 94 VAL A CA 1
ATOM 753 C C . VAL A 1 94 ? 1.116 20.625 10.742 1 94.5 94 VAL A C 1
ATOM 755 O O . VAL A 1 94 ? 0.729 21.656 11.273 1 94.5 94 VAL A O 1
ATOM 758 N N . SER A 1 95 ? 2.295 20.125 10.977 1 90.06 95 SER A N 1
ATOM 759 C CA . SER A 1 95 ? 3.248 20.812 11.836 1 90.06 95 SER A CA 1
ATOM 760 C C . SER A 1 95 ? 3.635 22.172 11.242 1 90.06 95 SER A C 1
ATOM 762 O O . SER A 1 95 ? 3.742 23.156 11.969 1 90.06 95 SER A O 1
ATOM 764 N N . VAL A 1 96 ? 3.836 22.203 9.961 1 90.88 96 VAL A N 1
ATOM 765 C CA . VAL A 1 96 ? 4.168 23.438 9.273 1 90.88 96 VAL A CA 1
ATOM 766 C C . VAL A 1 96 ? 3.002 24.422 9.383 1 90.88 96 VAL A C 1
ATOM 768 O O . VAL A 1 96 ? 3.199 25.609 9.688 1 90.88 96 VAL A O 1
ATOM 771 N N . LEU A 1 97 ? 1.826 23.922 9.141 1 91.19 97 LEU A N 1
ATOM 772 C CA . LEU A 1 97 ? 0.629 24.75 9.203 1 91.19 97 LEU A CA 1
ATOM 773 C C . LEU A 1 97 ? 0.457 25.359 10.594 1 91.19 97 LEU A C 1
ATOM 775 O O . LEU A 1 97 ? 0.14 26.547 10.727 1 91.19 97 LEU A O 1
ATOM 779 N N . SER A 1 98 ? 0.645 24.578 11.578 1 88.62 98 SER A N 1
ATOM 780 C CA . SER A 1 98 ? 0.479 25.031 12.945 1 88.62 98 SER A CA 1
ATOM 781 C C . SER A 1 98 ? 1.436 26.188 13.266 1 88.62 98 SER A C 1
ATOM 783 O O . SER A 1 98 ? 1.078 27.109 13.984 1 88.62 98 SER A O 1
ATOM 785 N N . VAL A 1 99 ? 2.609 26.125 12.781 1 84.81 99 VAL A N 1
ATOM 786 C CA . VAL A 1 99 ? 3.617 27.141 13.023 1 84.81 99 VAL A CA 1
ATOM 787 C C . VAL A 1 99 ? 3.287 28.391 12.211 1 84.81 99 VAL A C 1
ATOM 789 O O . VAL A 1 99 ? 3.422 29.516 12.703 1 84.81 99 VAL A O 1
ATOM 792 N N . GLU A 1 100 ? 2.842 28.25 11 1 82.12 100 GLU A N 1
ATOM 793 C CA . GLU A 1 100 ? 2.57 29.359 10.086 1 82.12 100 GLU A CA 1
ATOM 794 C C . GLU A 1 100 ? 1.362 30.172 10.539 1 82.12 100 GLU A C 1
ATOM 796 O O . GLU A 1 100 ? 1.352 31.391 10.422 1 82.12 100 GLU A O 1
ATOM 801 N N . ILE A 1 101 ? 0.333 29.516 10.977 1 81.5 101 ILE A N 1
ATOM 802 C CA . ILE A 1 101 ? -0.91 30.203 11.312 1 81.5 101 ILE A CA 1
ATOM 803 C C . ILE A 1 101 ? -0.844 30.719 12.75 1 81.5 101 ILE A C 1
ATOM 805 O O . ILE A 1 101 ? -1.581 31.641 13.117 1 81.5 101 ILE A O 1
ATOM 809 N N . GLN A 1 102 ? 0.13 30.219 13.586 1 76.06 102 GLN A N 1
ATOM 810 C CA . GLN A 1 102 ? 0.349 30.688 14.945 1 76.06 102 GLN A CA 1
ATOM 811 C C . GLN A 1 102 ? -0.95 30.688 15.75 1 76.06 102 GLN A C 1
ATOM 813 O O . GLN A 1 102 ? -1.257 31.641 16.453 1 76.06 102 GLN A O 1
ATOM 818 N N . VAL A 1 103 ? -1.813 29.812 15.375 1 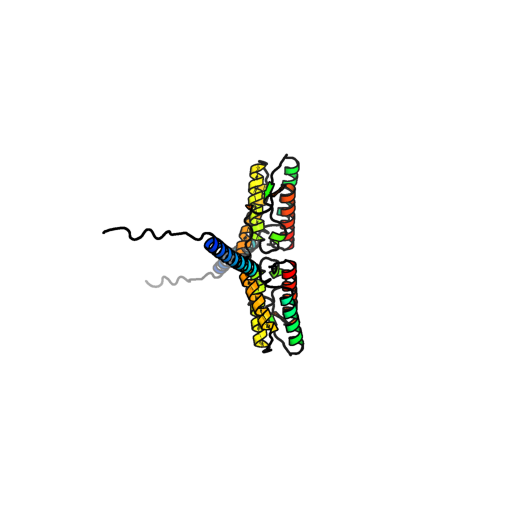71.5 103 VAL A N 1
ATOM 819 C CA . VAL A 1 103 ? -3.035 29.656 16.156 1 71.5 103 VAL A CA 1
ATOM 820 C C . VAL A 1 103 ? -2.857 28.547 17.188 1 71.5 103 VAL A C 1
ATOM 822 O O . VAL A 1 103 ? -2.453 27.438 16.844 1 71.5 103 VAL A O 1
ATOM 825 N N . GLU A 1 104 ? -2.83 29 18.359 1 73.25 104 GLU A N 1
ATOM 826 C CA . GLU A 1 104 ? -2.787 27.984 19.406 1 73.25 104 GLU A CA 1
ATOM 827 C C . GLU A 1 104 ? -4.02 27.094 19.359 1 73.25 104 GLU A C 1
ATOM 829 O O . GLU A 1 104 ? -5.148 27.578 19.453 1 73.25 104 GLU A O 1
ATOM 834 N N . SER A 1 105 ? -3.873 25.906 18.984 1 82.69 105 SER A N 1
ATOM 835 C CA . SER A 1 105 ? -4.992 24.969 18.922 1 82.69 105 SER A CA 1
ATOM 836 C C . SER A 1 105 ? -4.609 23.609 19.484 1 82.69 105 SER A C 1
ATOM 838 O O . SER A 1 105 ? -3.635 23 19.047 1 82.69 105 SER A O 1
ATOM 840 N N . LEU A 1 106 ? -5.352 23.266 20.547 1 87.94 106 LEU A N 1
ATOM 841 C CA . LEU A 1 106 ? -5.191 21.922 21.109 1 87.94 106 LEU A CA 1
ATOM 842 C C . LEU A 1 106 ? -5.434 20.859 20.047 1 87.94 106 LEU A C 1
ATOM 844 O O . LEU A 1 106 ? -4.793 19.812 20.062 1 87.94 106 LEU A O 1
ATOM 848 N N . ALA A 1 107 ? -6.293 21.25 19.188 1 89.56 107 ALA A N 1
ATOM 849 C CA . ALA A 1 107 ? -6.637 20.297 18.125 1 89.56 107 ALA A CA 1
ATOM 850 C C . ALA A 1 107 ? -5.426 19.984 17.25 1 89.56 107 ALA A C 1
ATOM 852 O O . ALA A 1 107 ? -5.25 18.859 16.812 1 89.56 107 ALA A O 1
ATOM 853 N N . PHE A 1 108 ? -4.539 20.938 16.969 1 91.88 108 PHE A N 1
ATOM 854 C CA . PHE A 1 108 ? -3.326 20.719 16.188 1 91.88 108 PHE A CA 1
ATOM 855 C C . PHE A 1 108 ? -2.41 19.719 16.891 1 91.88 108 PHE A C 1
ATOM 857 O O . PHE A 1 108 ? -1.908 18.781 16.266 1 91.88 108 PHE A O 1
ATOM 864 N N . ARG A 1 109 ? -2.271 19.969 18.141 1 87.81 109 ARG A N 1
ATOM 865 C CA . ARG A 1 109 ? -1.373 19.109 18.922 1 87.81 109 ARG A CA 1
ATOM 866 C C . ARG A 1 109 ? -1.89 17.688 18.969 1 87.81 109 ARG A C 1
ATOM 868 O O . ARG A 1 109 ? -1.119 16.734 18.812 1 87.81 109 ARG A O 1
ATOM 875 N N . GLN A 1 110 ? -3.156 17.562 19.25 1 90.06 110 GLN A N 1
ATOM 876 C CA . GLN A 1 110 ? -3.756 16.234 19.328 1 90.06 110 GLN A CA 1
ATOM 877 C C . GLN A 1 110 ? -3.686 15.516 17.984 1 90.06 110 GLN A C 1
ATOM 879 O O . GLN A 1 110 ? -3.363 14.328 17.938 1 90.06 110 GLN A O 1
ATOM 884 N N . LEU A 1 111 ? -4.008 16.234 16.938 1 92.38 111 LEU A N 1
ATOM 885 C CA . LEU A 1 111 ? -3.951 15.648 15.609 1 92.38 111 LEU A CA 1
ATOM 886 C C . LEU A 1 111 ? -2.533 15.195 15.273 1 92.38 111 LEU A C 1
ATOM 888 O O . LEU A 1 111 ? -2.336 14.102 14.742 1 92.38 111 LEU A O 1
ATOM 892 N N . GLN A 1 112 ? -1.545 16.016 15.578 1 91 112 GLN A N 1
ATOM 893 C CA . GLN A 1 112 ? -0.147 15.672 15.328 1 91 112 GLN A CA 1
ATOM 894 C C . GLN A 1 112 ? 0.25 14.406 16.078 1 91 112 GLN A C 1
ATOM 896 O O . GLN A 1 112 ? 0.961 13.555 15.531 1 91 112 GLN A O 1
ATOM 901 N N . ARG A 1 113 ? -0.191 14.305 17.234 1 87.31 113 ARG A N 1
ATOM 902 C CA . ARG A 1 113 ? 0.108 13.117 18.031 1 87.31 113 ARG A CA 1
ATOM 903 C C . ARG A 1 113 ? -0.487 11.867 17.391 1 87.31 113 ARG A C 1
ATOM 905 O O . ARG A 1 113 ? 0.172 10.828 17.312 1 87.31 113 ARG A O 1
ATOM 912 N N . ILE A 1 114 ? -1.698 11.992 17 1 86.25 114 ILE A N 1
ATOM 913 C CA . ILE A 1 114 ? -2.387 10.859 16.375 1 86.25 114 ILE A CA 1
ATOM 914 C C . ILE A 1 114 ? -1.667 10.461 15.094 1 86.25 114 ILE A C 1
ATOM 916 O O . ILE A 1 114 ? -1.37 9.281 14.883 1 86.25 114 ILE A O 1
ATOM 920 N N . LEU A 1 115 ? -1.354 11.43 14.203 1 90.06 115 LEU A N 1
ATOM 921 C CA . LEU A 1 115 ? -0.695 11.133 12.93 1 90.06 115 LEU A CA 1
ATOM 922 C C . LEU A 1 115 ? 0.674 10.508 13.164 1 90.06 115 LEU A C 1
ATOM 924 O O . LEU A 1 115 ? 1.049 9.555 12.469 1 90.06 115 LEU A O 1
ATOM 928 N N . ASN A 1 116 ? 1.408 10.992 14.164 1 85.31 116 ASN A N 1
ATOM 929 C CA . ASN A 1 116 ? 2.717 10.438 14.484 1 85.31 116 ASN A CA 1
ATOM 930 C C . ASN A 1 116 ? 2.604 9 14.984 1 85.31 116 ASN A C 1
ATOM 932 O O . ASN A 1 116 ? 3.451 8.156 14.664 1 85.31 116 ASN A O 1
ATOM 936 N N . ARG A 1 117 ? 1.579 8.773 15.695 1 82.25 117 ARG A N 1
ATOM 937 C CA . ARG A 1 117 ? 1.35 7.418 16.172 1 82.25 117 ARG A CA 1
ATOM 938 C C . ARG A 1 117 ? 1.034 6.477 15.016 1 82.25 117 ARG A C 1
ATOM 940 O O . ARG A 1 117 ? 1.508 5.336 14.984 1 82.25 117 ARG A O 1
ATOM 947 N N . VAL A 1 118 ? 0.216 6.91 14.102 1 81.44 118 VAL A N 1
ATOM 948 C CA . VAL A 1 118 ? -0.167 6.105 12.945 1 81.44 118 VAL A CA 1
ATOM 949 C C . VAL A 1 118 ? 1.07 5.77 12.117 1 81.44 118 VAL A C 1
ATOM 951 O O . VAL A 1 118 ? 1.233 4.633 11.664 1 81.44 118 VAL A O 1
ATOM 954 N N . THR A 1 119 ? 1.921 6.719 11.875 1 81.5 119 THR A N 1
ATOM 955 C CA . THR A 1 119 ? 3.125 6.516 11.078 1 81.5 119 THR A CA 1
ATOM 956 C C . THR A 1 119 ? 4.051 5.504 11.742 1 81.5 119 THR A C 1
ATOM 958 O O . THR A 1 119 ? 4.699 4.707 11.055 1 81.5 119 THR A O 1
ATOM 961 N N . LYS A 1 120 ? 4.086 5.535 13.016 1 77.19 120 LYS A N 1
ATOM 962 C CA . LYS A 1 120 ? 4.961 4.617 13.75 1 77.19 120 LYS A CA 1
ATOM 963 C C . LYS A 1 120 ? 4.391 3.203 13.75 1 77.19 120 LYS A C 1
ATOM 965 O O . LYS A 1 120 ? 5.137 2.227 13.648 1 77.19 120 LYS A O 1
ATOM 970 N N . ARG A 1 121 ? 3.145 3.039 13.992 1 68.44 121 ARG A N 1
ATOM 971 C CA . ARG A 1 121 ? 2.484 1.738 14.008 1 68.44 121 ARG A CA 1
ATOM 972 C C . ARG A 1 121 ? 2.594 1.055 12.648 1 68.44 121 ARG A C 1
ATOM 974 O O . ARG A 1 121 ? 2.834 -0.152 12.57 1 68.44 121 ARG A O 1
ATOM 981 N N . ASP A 1 122 ? 2.215 1.803 11.617 1 60.19 122 ASP A N 1
ATOM 982 C CA . ASP A 1 122 ? 2.275 1.242 10.266 1 60.19 122 ASP A CA 1
ATOM 983 C C . ASP A 1 122 ? 3.645 0.628 9.984 1 60.19 122 ASP A C 1
ATOM 985 O O . ASP A 1 122 ? 3.742 -0.421 9.352 1 60.19 122 ASP A O 1
ATOM 989 N N . GLU A 1 123 ? 4.633 1.232 10.484 1 60.41 123 GLU A N 1
ATOM 990 C CA . GLU A 1 123 ? 5.977 0.69 10.312 1 60.41 123 GLU A CA 1
ATOM 991 C C . GLU A 1 123 ? 6.121 -0.653 11.023 1 60.41 123 GLU A C 1
ATOM 993 O O . GLU A 1 123 ? 6.762 -1.57 10.508 1 60.41 123 GLU A O 1
ATOM 998 N N . MET A 1 124 ? 5.539 -0.679 12.164 1 53.56 124 MET A N 1
ATOM 999 C CA . MET A 1 124 ? 5.672 -1.878 12.992 1 53.56 124 MET A CA 1
ATOM 1000 C C . MET A 1 124 ? 4.719 -2.969 12.516 1 53.56 124 MET A C 1
ATOM 1002 O O . MET A 1 124 ? 5.055 -4.152 12.555 1 53.56 124 MET A O 1
ATOM 1006 N N . GLU A 1 125 ? 3.508 -2.527 12.297 1 53.28 125 GLU A N 1
ATOM 1007 C CA . GLU A 1 125 ? 2.422 -3.48 12.086 1 53.28 125 GLU A CA 1
ATOM 1008 C C . GLU A 1 125 ? 2.408 -3.992 10.648 1 53.28 125 GLU A C 1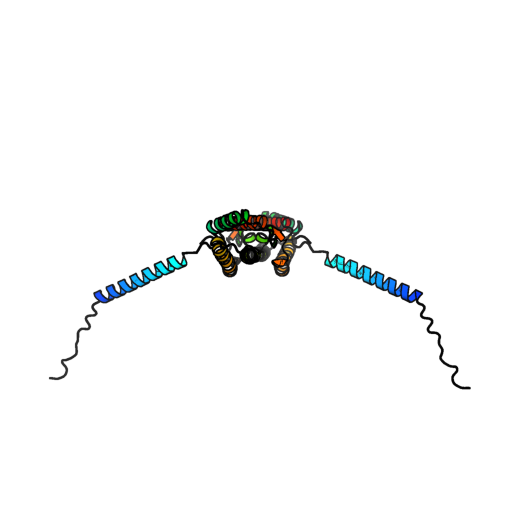
ATOM 1010 O O . GLU A 1 125 ? 1.983 -5.117 10.391 1 53.28 125 GLU A O 1
ATOM 1015 N N . MET A 1 126 ? 2.787 -3.057 9.68 1 54.44 126 MET A N 1
ATOM 1016 C CA . MET A 1 126 ? 2.408 -3.598 8.383 1 54.44 126 MET A CA 1
ATOM 1017 C C . MET A 1 126 ? 3.15 -4.898 8.094 1 54.44 126 MET A C 1
ATOM 1019 O O . MET A 1 126 ? 4.293 -4.875 7.637 1 54.44 126 MET A O 1
ATOM 1023 N N . LYS A 1 127 ? 2.887 -5.797 9.008 1 66.12 127 LYS A N 1
ATOM 1024 C CA . LYS A 1 127 ? 3.406 -7.125 8.695 1 66.12 127 LYS A CA 1
ATOM 1025 C C . LYS A 1 127 ? 2.479 -7.867 7.742 1 66.12 127 LYS A C 1
ATOM 1027 O O . LYS A 1 127 ? 1.306 -8.086 8.055 1 66.12 127 LYS A O 1
ATOM 1032 N N . CYS A 1 128 ? 2.771 -7.832 6.531 1 75.94 128 CYS A N 1
ATOM 1033 C CA . CYS A 1 128 ? 2.086 -8.68 5.566 1 75.94 128 CYS A CA 1
ATOM 1034 C C . CYS A 1 128 ? 2.279 -10.156 5.906 1 75.94 128 CYS A C 1
ATOM 1036 O O . CYS A 1 128 ? 3.375 -10.57 6.285 1 75.94 128 CYS A O 1
ATOM 1038 N N . PRO A 1 129 ? 1.177 -10.898 6.039 1 80.88 129 PRO A N 1
ATOM 1039 C CA . PRO A 1 129 ? 1.32 -12.328 6.32 1 80.88 129 PRO A CA 1
ATOM 1040 C C . PRO A 1 129 ? 2.275 -13.023 5.355 1 80.88 129 PRO A C 1
ATOM 1042 O O . PRO A 1 129 ? 2.416 -12.602 4.203 1 80.88 129 PRO A O 1
ATOM 1045 N N . VAL A 1 130 ? 2.992 -13.945 6.031 1 85.31 130 VAL A N 1
ATOM 1046 C CA . VAL A 1 130 ? 3.684 -14.852 5.121 1 85.31 130 VAL A CA 1
ATOM 1047 C C . VAL A 1 130 ? 2.666 -15.672 4.332 1 85.31 130 VAL A C 1
ATOM 1049 O O . VAL A 1 130 ? 1.514 -15.805 4.75 1 85.31 130 VAL A O 1
ATOM 1052 N N . CYS A 1 131 ? 2.971 -16.141 3.186 1 90.38 131 CYS A N 1
ATOM 1053 C CA . CYS A 1 131 ? 2.064 -16.75 2.219 1 90.38 131 CYS A CA 1
ATOM 1054 C C . CYS A 1 131 ? 1.306 -17.922 2.842 1 90.38 131 CYS A C 1
ATOM 1056 O O . CYS A 1 131 ? 0.103 -18.062 2.623 1 90.38 131 CYS A O 1
ATOM 1058 N N . GLU A 1 132 ? 2.01 -18.703 3.764 1 91.38 132 GLU A N 1
ATOM 1059 C CA . GLU A 1 132 ? 1.461 -19.922 4.359 1 91.38 132 GLU A CA 1
ATOM 1060 C C . GLU A 1 132 ? 0.355 -19.594 5.359 1 91.38 132 GLU A C 1
ATOM 1062 O O . GLU A 1 132 ? -0.394 -20.469 5.777 1 91.38 132 GLU A O 1
ATOM 1067 N N . LEU A 1 133 ? 0.203 -18.344 5.625 1 89.5 133 LEU A N 1
ATOM 1068 C CA . LEU A 1 133 ? -0.791 -17.953 6.617 1 89.5 133 LEU A CA 1
ATOM 1069 C C . LEU A 1 133 ? -2.096 -17.547 5.945 1 89.5 133 LEU A C 1
ATOM 1071 O O . LEU A 1 133 ? -3.109 -17.344 6.621 1 89.5 133 LEU A O 1
ATOM 1075 N N . TYR A 1 134 ? -2.135 -17.406 4.664 1 91.44 134 TYR A N 1
ATOM 1076 C CA . TYR A 1 134 ? -3.387 -17.109 3.975 1 91.44 134 TYR A CA 1
ATOM 1077 C C . TYR A 1 134 ? -4.289 -18.344 3.939 1 91.44 134 TYR A C 1
ATOM 1079 O O . TYR A 1 134 ? -3.812 -19.469 4.062 1 91.44 134 TYR A O 1
ATOM 1087 N N . LYS A 1 135 ? -5.555 -18.078 3.838 1 95.19 135 LYS A N 1
ATOM 1088 C CA . LYS A 1 135 ? -6.523 -19.156 3.717 1 95.19 135 LYS A CA 1
ATOM 1089 C C . LYS A 1 135 ? -6.262 -20 2.465 1 95.19 135 LYS A C 1
ATOM 1091 O O . LYS A 1 135 ? -5.941 -19.453 1.406 1 95.19 135 LYS A O 1
ATOM 1096 N N . GLU A 1 136 ? -6.402 -21.281 2.6 1 95.38 136 GLU A N 1
ATOM 1097 C CA . GLU A 1 136 ? -6.348 -22.156 1.431 1 95.38 136 GLU A CA 1
ATOM 1098 C C . GLU A 1 136 ? -7.672 -22.156 0.674 1 95.38 136 GLU A C 1
ATOM 1100 O O . GLU A 1 136 ? -8.734 -22.312 1.275 1 95.38 136 GLU A O 1
ATOM 1105 N N . GLU A 1 137 ? -7.605 -21.859 -0.622 1 96.5 137 GLU A N 1
ATOM 1106 C CA . GLU A 1 137 ? -8.773 -21.859 -1.5 1 96.5 137 GLU A CA 1
ATOM 1107 C C . GLU A 1 137 ? -8.609 -22.844 -2.648 1 96.5 137 GLU A C 1
ATOM 1109 O O . GLU A 1 137 ? -7.488 -23.266 -2.957 1 96.5 137 GLU A O 1
ATOM 1114 N N . SER A 1 138 ? -9.727 -23.234 -3.133 1 94.25 138 SER A N 1
ATOM 1115 C CA . SER A 1 138 ? -9.664 -24.078 -4.328 1 94.25 138 SER A CA 1
ATOM 1116 C C . SER A 1 138 ? -8.891 -23.391 -5.449 1 94.25 138 SER A C 1
ATOM 1118 O O . SER A 1 138 ? -8.773 -22.156 -5.465 1 94.25 138 SER A O 1
ATOM 1120 N N . THR A 1 139 ? -8.406 -24.141 -6.352 1 94 139 THR A N 1
ATOM 1121 C CA . THR A 1 139 ? -7.691 -23.609 -7.504 1 94 139 THR A CA 1
ATOM 1122 C C . THR A 1 139 ? -8.562 -22.625 -8.273 1 94 139 THR A C 1
ATOM 1124 O O . THR A 1 139 ? -8.078 -21.594 -8.75 1 94 139 THR A O 1
ATOM 1127 N N . LYS A 1 140 ? -9.844 -22.953 -8.383 1 93.88 140 LYS A N 1
ATOM 1128 C CA . LYS A 1 140 ? -10.773 -22.062 -9.062 1 93.88 140 LYS A CA 1
ATOM 1129 C C . LYS A 1 140 ? -10.844 -20.703 -8.375 1 93.88 140 LYS A C 1
ATOM 1131 O O . LYS A 1 140 ? -10.703 -19.656 -9.023 1 93.88 140 LYS A O 1
ATOM 1136 N N . THR A 1 141 ? -11.07 -20.688 -7.086 1 95.44 141 THR A N 1
ATOM 1137 C CA . THR A 1 141 ? -11.148 -19.453 -6.32 1 95.44 141 THR A CA 1
ATOM 1138 C C . THR A 1 141 ? -9.828 -18.703 -6.371 1 95.44 141 THR A C 1
ATOM 1140 O O . THR A 1 141 ? -9.805 -17.469 -6.477 1 95.44 141 THR A O 1
ATOM 1143 N N . PHE A 1 142 ? -8.727 -19.438 -6.219 1 97.44 142 PHE A N 1
ATOM 1144 C CA . PHE A 1 142 ? -7.383 -18.875 -6.289 1 97.44 142 PHE A CA 1
ATOM 1145 C C . PHE A 1 142 ? -7.18 -18.125 -7.602 1 97.44 142 PHE A C 1
ATOM 1147 O O . PHE A 1 142 ? -6.781 -16.953 -7.598 1 97.44 142 PHE A O 1
ATOM 1154 N N . LEU A 1 143 ? -7.531 -18.75 -8.734 1 96.12 143 LEU A N 1
ATOM 1155 C CA . LEU A 1 143 ? -7.316 -18.141 -10.047 1 96.12 143 LEU A CA 1
ATOM 1156 C C . LEU A 1 143 ? -8.266 -16.969 -10.266 1 96.12 143 LEU A C 1
ATOM 1158 O O . LEU A 1 143 ? -7.883 -15.969 -10.875 1 96.12 143 LEU A O 1
ATOM 1162 N N . ASN A 1 144 ? -9.469 -17.047 -9.742 1 96.44 144 ASN A N 1
ATOM 1163 C CA . ASN A 1 144 ? -10.398 -15.93 -9.828 1 96.44 144 ASN A CA 1
ATOM 1164 C C . ASN A 1 144 ? -9.891 -14.711 -9.07 1 96.44 144 ASN A C 1
ATOM 1166 O O . ASN A 1 144 ? -9.992 -13.586 -9.562 1 96.44 144 ASN A O 1
ATOM 1170 N N . THR A 1 145 ? -9.391 -14.961 -7.891 1 96.75 145 THR A N 1
ATOM 1171 C CA . THR A 1 145 ? -8.859 -13.859 -7.086 1 96.75 145 THR A CA 1
ATOM 1172 C C . THR A 1 145 ? -7.656 -13.227 -7.766 1 96.75 145 THR A C 1
ATOM 1174 O O . THR A 1 145 ? -7.555 -12 -7.84 1 96.75 145 THR A O 1
ATOM 1177 N N . LEU A 1 146 ? -6.754 -14.031 -8.266 1 96.56 146 LEU A N 1
ATOM 1178 C CA . LEU A 1 146 ? -5.586 -13.539 -8.984 1 96.56 146 LEU A CA 1
ATOM 1179 C C . LEU A 1 146 ? -6 -12.711 -10.195 1 96.56 146 LEU A C 1
ATOM 1181 O O . LEU A 1 146 ? -5.449 -11.633 -10.438 1 96.56 146 LEU A O 1
ATOM 1185 N N . GLN A 1 147 ? -6.98 -13.227 -10.93 1 95.38 147 GLN A N 1
ATOM 1186 C CA . GLN A 1 147 ? -7.48 -12.5 -12.094 1 95.38 147 GLN A CA 1
ATOM 1187 C C . GLN A 1 147 ? -7.973 -11.109 -11.711 1 95.38 147 GLN A C 1
ATOM 1189 O O . GLN A 1 147 ? -7.652 -10.117 -12.375 1 95.38 147 GLN A O 1
ATOM 1194 N N . HIS A 1 148 ? -8.711 -11.031 -10.664 1 94.44 148 HIS A N 1
ATOM 1195 C CA . HIS A 1 148 ? -9.258 -9.75 -10.227 1 94.44 148 HIS A CA 1
ATOM 1196 C C . HIS A 1 148 ? -8.148 -8.789 -9.805 1 94.44 148 HIS A C 1
ATOM 1198 O O . HIS A 1 148 ? -8.219 -7.594 -10.094 1 94.44 148 HIS A O 1
ATOM 1204 N N . ILE A 1 149 ? -7.195 -9.25 -9.148 1 91.81 149 ILE A N 1
ATOM 1205 C CA . ILE A 1 149 ? -6.082 -8.414 -8.703 1 91.81 149 ILE A CA 1
ATOM 1206 C C . ILE A 1 149 ? -5.312 -7.895 -9.914 1 91.81 149 ILE A C 1
ATOM 1208 O O . ILE A 1 149 ? -4.961 -6.711 -9.977 1 91.81 149 ILE A O 1
ATOM 1212 N N . LEU A 1 150 ? -5.086 -8.766 -10.906 1 91.38 150 LEU A N 1
ATOM 1213 C CA . LEU A 1 150 ? -4.387 -8.352 -12.117 1 91.38 150 LEU A CA 1
ATOM 1214 C C . LEU A 1 150 ? -5.199 -7.316 -12.883 1 91.38 150 LEU A C 1
ATOM 1216 O O . LEU A 1 150 ? -4.637 -6.371 -13.445 1 91.38 150 LEU A O 1
ATOM 1220 N N . GLU A 1 151 ? -6.492 -7.484 -12.93 1 91.06 151 GLU A N 1
ATOM 1221 C CA . GLU A 1 151 ? -7.359 -6.492 -13.57 1 91.06 151 GLU A CA 1
ATOM 1222 C C . GLU A 1 151 ? -7.285 -5.152 -12.844 1 91.06 151 GLU A C 1
ATOM 1224 O O . GLU A 1 151 ? -7.277 -4.098 -13.484 1 91.06 151 GLU A O 1
ATOM 1229 N N . GLN A 1 152 ? -7.258 -5.246 -11.594 1 85.56 152 GLN A N 1
ATOM 1230 C CA . GLN A 1 152 ? -7.129 -4.023 -10.805 1 85.56 152 GLN A CA 1
ATOM 1231 C C . GLN A 1 152 ? -5.793 -3.336 -11.07 1 85.56 152 GLN A C 1
ATOM 1233 O O . GLN A 1 152 ? -5.73 -2.111 -11.195 1 85.56 152 GLN A O 1
ATOM 1238 N N . MET A 1 153 ? -4.762 -4.098 -11.125 1 83.75 153 MET A N 1
ATOM 1239 C CA . MET A 1 153 ? -3.439 -3.549 -11.414 1 83.75 153 MET A CA 1
ATOM 1240 C C . MET A 1 153 ? -3.436 -2.82 -12.758 1 83.75 153 MET A C 1
ATOM 1242 O O . MET A 1 153 ? -2.805 -1.771 -12.891 1 83.75 153 MET A O 1
ATOM 1246 N N . ASN A 1 154 ? -4.141 -3.414 -13.719 1 81.94 154 ASN A N 1
ATOM 1247 C CA . ASN A 1 154 ? -4.258 -2.787 -15.031 1 81.94 154 ASN A CA 1
ATOM 1248 C C . ASN A 1 154 ? -5.031 -1.475 -14.961 1 81.94 154 ASN A C 1
ATOM 1250 O O . ASN A 1 154 ? -4.688 -0.508 -15.641 1 81.94 154 ASN A O 1
ATOM 1254 N N . ALA A 1 155 ? -6 -1.511 -14.172 1 79.69 155 ALA A N 1
ATOM 1255 C CA . ALA A 1 155 ? -6.816 -0.31 -14.016 1 79.69 155 ALA A CA 1
ATOM 1256 C C . ALA A 1 155 ? -6.027 0.806 -13.336 1 79.69 155 ALA A C 1
ATOM 1258 O O . ALA A 1 155 ? -6.195 1.982 -13.664 1 79.69 155 ALA A O 1
ATOM 1259 N N . GLU A 1 156 ? -5.18 0.391 -12.398 1 72.5 156 GLU A N 1
ATOM 1260 C CA . GLU A 1 156 ? -4.395 1.365 -11.648 1 72.5 156 GLU A CA 1
ATOM 1261 C C . GLU A 1 156 ? -3.129 1.756 -12.406 1 72.5 156 GLU A C 1
ATOM 1263 O O . GLU A 1 156 ? -2.324 2.553 -11.922 1 72.5 156 GLU A O 1
ATOM 1268 N N . ARG A 1 157 ? -2.967 1.271 -13.586 1 65.06 157 ARG A N 1
ATOM 1269 C CA . ARG A 1 157 ? -1.85 1.595 -14.469 1 65.06 157 ARG A CA 1
ATOM 1270 C C . ARG A 1 157 ? -0.517 1.269 -13.805 1 65.06 157 ARG A C 1
ATOM 1272 O O . ARG A 1 157 ? 0.467 1.987 -13.984 1 65.06 157 ARG A O 1
ATOM 1279 N N . ILE A 1 158 ? -0.612 0.363 -12.93 1 63.09 158 ILE A N 1
ATOM 1280 C CA . ILE A 1 158 ? 0.634 -0.086 -12.32 1 63.09 158 ILE A CA 1
ATOM 1281 C C . ILE A 1 158 ? 1.508 -0.766 -13.375 1 63.09 158 ILE A C 1
ATOM 1283 O O . ILE A 1 158 ? 2.736 -0.654 -13.336 1 63.09 158 ILE A O 1
ATOM 1287 N N . CYS A 1 159 ? 0.778 -1.333 -14.234 1 60.38 159 CYS A N 1
ATOM 1288 C CA . CYS A 1 159 ? 1.462 -2.096 -15.273 1 60.38 159 CYS A CA 1
ATOM 1289 C C . CYS A 1 159 ? 1.751 -1.226 -16.484 1 60.38 159 CYS A C 1
ATOM 1291 O O . CYS A 1 159 ? 2.25 -1.715 -17.5 1 60.38 159 CYS A O 1
ATOM 1293 N N . ALA A 1 160 ? 1.374 0.008 -16.359 1 55.31 160 ALA A N 1
ATOM 1294 C CA . ALA A 1 160 ? 1.546 0.872 -17.531 1 55.31 160 ALA A CA 1
ATOM 1295 C C . ALA A 1 160 ? 3.023 1.125 -17.812 1 55.31 160 ALA A C 1
ATOM 1297 O O . ALA A 1 160 ? 3.846 1.128 -16.891 1 55.31 160 ALA A O 1
ATOM 1298 N N . PRO A 1 161 ? 3.42 1.208 -19.109 1 52.03 161 PRO A N 1
ATOM 1299 C CA . PRO A 1 161 ? 4.809 1.46 -19.484 1 52.03 161 PRO A CA 1
ATOM 1300 C C . PRO A 1 161 ? 5.359 2.758 -18.906 1 52.03 161 PRO A C 1
ATOM 1302 O O . PRO A 1 161 ? 4.594 3.684 -18.625 1 52.03 161 PRO A O 1
ATOM 1305 N N . MET B 1 1 ? 72.188 22.156 -50.562 1 33.56 1 MET B N 1
ATOM 1306 C CA . MET B 1 1 ? 70.938 21.75 -51.25 1 33.56 1 MET B CA 1
ATOM 1307 C C . MET B 1 1 ? 69.938 21.094 -50.281 1 33.56 1 MET B C 1
ATOM 1309 O O . MET B 1 1 ? 69.812 19.875 -50.281 1 33.56 1 MET B O 1
ATOM 1313 N N . THR B 1 2 ? 69.75 21.719 -49.031 1 29.25 2 THR B N 1
ATOM 1314 C CA . THR B 1 2 ? 69.188 21.328 -47.719 1 29.25 2 THR B CA 1
ATOM 1315 C C . THR B 1 2 ? 67.688 21.125 -47.844 1 29.25 2 THR B C 1
ATOM 1317 O O . THR B 1 2 ? 67.125 20.047 -47.5 1 29.25 2 THR B O 1
ATOM 1320 N N . ASN B 1 3 ? 66.812 21.906 -47.156 1 29.42 3 ASN B N 1
ATOM 1321 C CA . ASN B 1 3 ? 65.688 21.75 -46.219 1 29.42 3 ASN B CA 1
ATOM 1322 C C . ASN B 1 3 ? 64.375 21.875 -46.938 1 29.42 3 ASN B C 1
ATOM 1324 O O . ASN B 1 3 ? 63.469 22.562 -46.469 1 29.42 3 ASN B O 1
ATOM 1328 N N . LEU B 1 4 ? 64.25 21.828 -48.25 1 34.91 4 LEU B N 1
ATOM 1329 C CA . LEU B 1 4 ? 62.969 22.188 -48.875 1 34.91 4 LEU B CA 1
ATOM 1330 C C . LEU B 1 4 ? 61.875 21.172 -48.562 1 34.91 4 LEU B C 1
ATOM 1332 O O . LEU B 1 4 ? 60.875 21.094 -49.281 1 34.91 4 LEU B O 1
ATOM 1336 N N . LEU B 1 5 ? 62.094 20.234 -47.625 1 32.31 5 LEU B N 1
ATOM 1337 C CA . LEU B 1 5 ? 61.219 19.062 -47.531 1 32.31 5 LEU B CA 1
ATOM 1338 C C . LEU B 1 5 ? 59.75 19.5 -47.375 1 32.31 5 LEU B C 1
ATOM 1340 O O . LEU B 1 5 ? 58.875 19.047 -48.094 1 32.31 5 LEU B O 1
ATOM 1344 N N . LEU B 1 6 ? 59.062 19.484 -46.156 1 29.98 6 LEU B N 1
ATOM 1345 C CA . LEU B 1 6 ? 57.906 18.781 -45.594 1 29.98 6 LEU B CA 1
ATOM 1346 C C . LEU B 1 6 ? 56.688 19.656 -45.625 1 29.98 6 LEU B C 1
ATOM 1348 O O . LEU B 1 6 ? 55.719 19.453 -44.875 1 29.98 6 LEU B O 1
ATOM 1352 N N . ARG B 1 7 ? 56.594 20.797 -46.344 1 36.19 7 ARG B N 1
ATOM 1353 C CA . ARG B 1 7 ? 55.375 21.547 -46.031 1 36.19 7 ARG B CA 1
ATOM 1354 C C . ARG B 1 7 ? 54.125 20.844 -46.594 1 36.19 7 ARG B C 1
ATOM 1356 O O . ARG B 1 7 ? 53.844 20.969 -47.781 1 36.19 7 ARG B O 1
ATOM 1363 N N . GLU B 1 8 ? 53.938 19.484 -46.469 1 36.41 8 GLU B N 1
ATOM 1364 C CA . GLU B 1 8 ? 52.688 18.859 -46.875 1 36.41 8 GLU B CA 1
ATOM 1365 C C . GLU B 1 8 ? 51.5 19.578 -46.281 1 36.41 8 GLU B C 1
ATOM 1367 O O . GLU B 1 8 ? 51.469 19.844 -45.094 1 36.41 8 GLU B O 1
ATOM 1372 N N . SER B 1 9 ? 50.812 20.438 -47.031 1 38.78 9 SER B N 1
ATOM 1373 C CA . SER B 1 9 ? 49.531 21.141 -46.875 1 38.78 9 SER B CA 1
ATOM 1374 C C . SER B 1 9 ? 48.438 20.203 -46.375 1 38.78 9 SER B C 1
ATOM 1376 O O . SER B 1 9 ? 48.219 19.156 -47 1 38.78 9 SER B O 1
ATOM 1378 N N . TRP B 1 10 ? 48.25 19.984 -45.062 1 40.31 10 TRP B N 1
ATOM 1379 C CA . TRP B 1 10 ? 47.125 19.469 -44.281 1 40.31 10 TRP B CA 1
ATOM 1380 C C . TRP B 1 10 ? 45.812 20.094 -44.75 1 40.31 10 TRP B C 1
ATOM 1382 O O . TRP B 1 10 ? 45.469 21.219 -44.375 1 40.31 10 TRP B O 1
ATOM 1392 N N . THR B 1 11 ? 45.562 20.234 -46.031 1 41.12 11 THR B N 1
ATOM 1393 C CA . THR B 1 11 ? 44.188 20.625 -46.375 1 41.12 11 THR B CA 1
ATOM 1394 C C . THR B 1 11 ? 43.188 19.656 -45.75 1 41.12 11 THR B C 1
ATOM 1396 O O . THR B 1 11 ? 43.156 18.469 -46.094 1 41.12 11 THR B O 1
ATOM 1399 N N . PHE B 1 12 ? 42.781 19.844 -44.438 1 40.66 12 PHE B N 1
ATOM 1400 C CA . PHE B 1 12 ? 41.656 19.297 -43.719 1 40.66 12 PHE B CA 1
ATOM 1401 C C . PHE B 1 12 ? 40.375 19.453 -44.531 1 40.66 12 PHE B C 1
ATOM 1403 O O . PHE B 1 12 ? 39.969 20.562 -44.844 1 40.66 12 PHE B O 1
ATOM 1410 N N . ASP B 1 13 ? 40.219 18.547 -45.469 1 43.59 13 ASP B N 1
ATOM 1411 C CA . ASP B 1 13 ? 38.938 18.469 -46.156 1 43.59 13 ASP B CA 1
ATOM 1412 C C . ASP B 1 13 ? 37.781 18.438 -45.156 1 43.59 13 ASP B C 1
ATOM 1414 O O . ASP B 1 13 ? 37.594 17.453 -44.406 1 43.59 13 ASP B O 1
ATOM 1418 N N . MET B 1 14 ? 37.312 19.562 -44.594 1 49.78 14 MET B N 1
ATOM 1419 C CA . MET B 1 14 ? 36.219 19.859 -43.688 1 49.78 14 MET B CA 1
ATOM 1420 C C . MET B 1 14 ? 34.906 19.219 -44.156 1 49.78 14 MET B C 1
ATOM 1422 O O . MET B 1 14 ? 34.062 18.875 -43.344 1 49.78 14 MET B O 1
ATOM 1426 N N . ARG B 1 15 ? 34.75 19.047 -45.5 1 54.84 15 ARG B N 1
ATOM 1427 C CA . ARG B 1 15 ? 33.469 18.562 -45.969 1 54.84 15 ARG B CA 1
ATOM 1428 C C . ARG B 1 15 ? 33.312 17.078 -45.688 1 54.84 15 ARG B C 1
ATOM 1430 O O . ARG B 1 15 ? 32.219 16.641 -45.281 1 54.84 15 ARG B O 1
ATOM 1437 N N . THR B 1 16 ? 34.344 16.297 -45.906 1 55.25 16 THR B N 1
ATOM 1438 C CA . THR B 1 16 ? 34.219 14.875 -45.625 1 55.25 16 THR B CA 1
ATOM 1439 C C . THR B 1 16 ? 34.156 14.625 -44.094 1 55.25 16 THR B C 1
ATOM 1441 O O . THR B 1 16 ? 33.469 13.695 -43.656 1 55.25 16 THR B O 1
ATOM 1444 N N . ASP B 1 17 ? 34.812 15.539 -43.281 1 55.03 17 ASP B N 1
ATOM 1445 C CA . ASP B 1 17 ? 34.719 15.367 -41.844 1 55.03 17 ASP B CA 1
ATOM 1446 C C . ASP B 1 17 ? 33.344 15.75 -41.312 1 55.03 17 ASP B C 1
ATOM 1448 O O . ASP B 1 17 ? 32.812 15.094 -40.406 1 55.03 17 ASP B O 1
ATOM 1452 N N . LEU B 1 18 ? 32.781 16.781 -42 1 56.5 18 LEU B N 1
ATOM 1453 C CA . LEU B 1 18 ? 31.469 17.203 -41.562 1 56.5 18 LEU B CA 1
ATOM 1454 C C . LEU B 1 18 ? 30.422 16.141 -41.906 1 56.5 18 LEU B C 1
ATOM 1456 O O . LEU B 1 18 ? 29.516 15.867 -41.125 1 56.5 18 LEU B O 1
ATOM 1460 N N . LEU B 1 19 ? 30.594 15.531 -43.062 1 55.62 19 LEU B N 1
ATOM 1461 C CA . LEU B 1 19 ? 29.672 14.461 -43.438 1 55.62 19 LEU B CA 1
ATOM 1462 C C . LEU B 1 19 ? 29.875 13.234 -42.562 1 55.62 19 LEU B C 1
ATOM 1464 O O . LEU B 1 19 ? 28.906 12.586 -42.156 1 55.62 19 LEU B O 1
ATOM 1468 N N . TYR B 1 20 ? 31.125 12.938 -42.281 1 55.03 20 TYR B N 1
ATOM 1469 C CA . TYR B 1 20 ? 31.422 11.828 -41.375 1 55.03 20 TYR B CA 1
ATOM 1470 C C . TYR B 1 20 ? 30.891 12.102 -39.969 1 55.03 20 TYR B C 1
ATOM 1472 O O . TYR B 1 20 ? 30.281 11.227 -39.344 1 55.03 20 TYR B O 1
ATOM 1480 N N . TYR B 1 21 ? 31.062 13.359 -39.562 1 57 21 TYR B N 1
ATOM 1481 C CA . TYR B 1 21 ? 30.547 13.719 -38.219 1 57 21 TYR B CA 1
ATOM 1482 C C . TYR B 1 21 ? 29.031 13.742 -38.219 1 57 21 TYR B C 1
ATOM 1484 O O . TYR B 1 21 ? 28.406 13.312 -37.25 1 57 21 TYR B O 1
ATOM 1492 N N . SER B 1 22 ? 28.562 14.1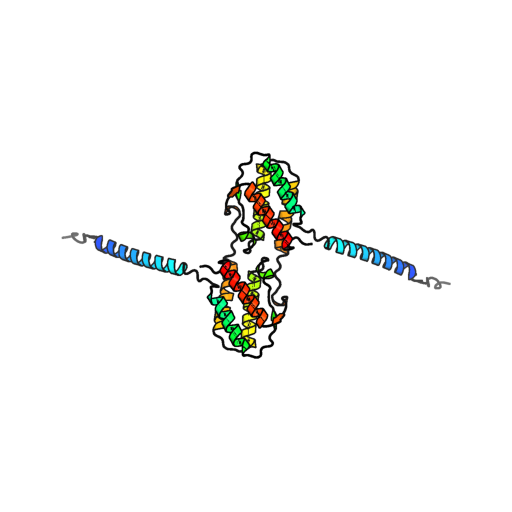64 -39.406 1 59.44 22 SER B N 1
ATOM 1493 C CA . SER B 1 22 ? 27.109 14.18 -39.469 1 59.44 22 SER B CA 1
ATOM 1494 C C . SER B 1 22 ? 26.547 12.766 -39.531 1 59.44 22 SER B C 1
ATOM 1496 O O . SER B 1 22 ? 25.516 12.484 -38.906 1 59.44 22 SER B O 1
ATOM 1498 N N . MET B 1 23 ? 27.156 11.844 -40.219 1 59.75 23 MET B N 1
ATOM 1499 C CA . MET B 1 23 ? 26.734 10.453 -40.25 1 59.75 23 MET B CA 1
ATOM 1500 C C . MET B 1 23 ? 26.922 9.789 -38.875 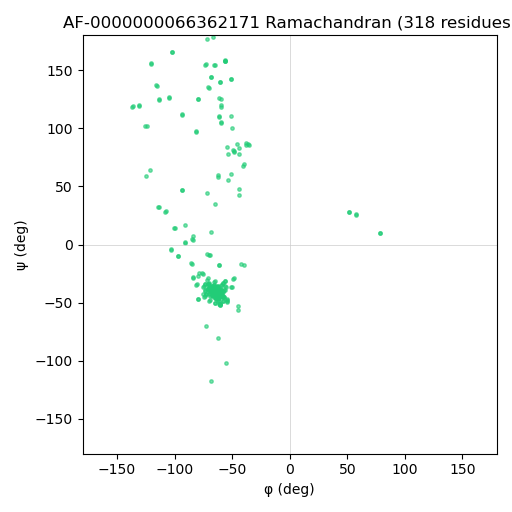1 59.75 23 MET B C 1
ATOM 1502 O O . MET B 1 23 ? 26.078 8.992 -38.469 1 59.75 23 MET B O 1
ATOM 1506 N N . LEU B 1 24 ? 28.016 10.141 -38.281 1 57.47 24 LEU B N 1
ATOM 1507 C CA . LEU B 1 24 ? 28.266 9.648 -36.938 1 57.47 24 LEU B CA 1
ATOM 1508 C C . LEU B 1 24 ? 27.25 10.227 -35.938 1 57.47 24 LEU B C 1
ATOM 1510 O O . LEU B 1 24 ? 26.734 9.508 -35.094 1 57.47 24 LEU B O 1
ATOM 1514 N N . CYS B 1 25 ? 26.984 11.5 -36.219 1 61.94 25 CYS B N 1
ATOM 1515 C CA . CYS B 1 25 ? 25.984 12.141 -35.375 1 61.94 25 CYS B CA 1
ATOM 1516 C C . CYS B 1 25 ? 24.594 11.57 -35.656 1 61.94 25 CYS B C 1
ATOM 1518 O O . CYS B 1 25 ? 23.828 11.344 -34.719 1 61.94 25 CYS B O 1
ATOM 1520 N N . THR B 1 26 ? 24.344 11.289 -36.938 1 63.22 26 THR B N 1
ATOM 1521 C CA . THR B 1 26 ? 23.062 10.703 -37.281 1 63.22 26 THR B CA 1
ATOM 1522 C C . THR B 1 26 ? 22.969 9.266 -36.75 1 63.22 26 THR B C 1
ATOM 1524 O O . THR B 1 26 ? 21.922 8.852 -36.25 1 63.22 26 THR B O 1
ATOM 1527 N N . SER B 1 27 ? 24.031 8.531 -36.938 1 61.66 27 SER B N 1
ATOM 1528 C CA . SER B 1 27 ? 24.047 7.168 -36.438 1 61.66 27 SER B CA 1
ATOM 1529 C C . SER B 1 27 ? 23.984 7.152 -34.906 1 61.66 27 SER B C 1
ATOM 1531 O O . SER B 1 27 ? 23.266 6.332 -34.312 1 61.66 27 SER B O 1
ATOM 1533 N N . LEU B 1 28 ? 24.688 8.086 -34.281 1 61.66 28 LEU B N 1
ATOM 1534 C CA . LEU B 1 28 ? 24.625 8.211 -32.812 1 61.66 28 LEU B CA 1
ATOM 1535 C C . LEU B 1 28 ? 23.25 8.688 -32.375 1 61.66 28 LEU B C 1
ATOM 1537 O O . LEU B 1 28 ? 22.703 8.203 -31.375 1 61.66 28 LEU B O 1
ATOM 1541 N N . SER B 1 29 ? 22.719 9.609 -33.188 1 69.94 29 SER B N 1
ATOM 1542 C CA . SER B 1 29 ? 21.359 10.086 -32.906 1 69.94 29 SER B CA 1
ATOM 1543 C C . SER B 1 29 ? 20.328 8.992 -33.125 1 69.94 29 SER B C 1
ATOM 1545 O O . SER B 1 29 ? 19.391 8.859 -32.344 1 69.94 29 SER B O 1
ATOM 1547 N N . LEU B 1 30 ? 20.453 8.133 -34.188 1 63.88 30 LEU B N 1
ATOM 1548 C CA . LEU B 1 30 ? 19.547 7.012 -34.406 1 63.88 30 LEU B CA 1
ATOM 1549 C C . LEU B 1 30 ? 19.719 5.941 -33.344 1 63.88 30 LEU B C 1
ATOM 1551 O O . LEU B 1 30 ? 18.734 5.371 -32.875 1 63.88 30 LEU B O 1
ATOM 1555 N N . TYR B 1 31 ? 20.938 5.719 -32.969 1 60.12 31 TYR B N 1
ATOM 1556 C CA . TYR B 1 31 ? 21.203 4.797 -31.875 1 60.12 31 TYR B CA 1
ATOM 1557 C C . TYR B 1 31 ? 20.625 5.328 -30.562 1 60.12 31 TYR B C 1
ATOM 1559 O O . TYR B 1 31 ? 20.016 4.578 -29.797 1 60.12 31 TYR B O 1
ATOM 1567 N N . LEU B 1 32 ? 20.766 6.609 -30.25 1 60.66 32 LEU B N 1
ATOM 1568 C CA . LEU B 1 32 ? 20.172 7.219 -29.062 1 60.66 32 LEU B CA 1
ATOM 1569 C C . LEU B 1 32 ? 18.656 7.195 -29.125 1 60.66 32 LEU B C 1
ATOM 1571 O O . LEU B 1 32 ? 17.984 6.957 -28.109 1 60.66 32 LEU B O 1
ATOM 1575 N N . LEU B 1 33 ? 18.125 7.426 -30.25 1 59.66 33 LEU B N 1
ATOM 1576 C CA . LEU B 1 33 ? 16.688 7.34 -30.438 1 59.66 33 LEU B CA 1
ATOM 1577 C C . LEU B 1 33 ? 16.203 5.906 -30.25 1 59.66 33 LEU B C 1
ATOM 1579 O O . LEU B 1 33 ? 15.172 5.668 -29.609 1 59.66 33 LEU B O 1
ATOM 1583 N N . ILE B 1 34 ? 16.828 4.902 -30.797 1 57.38 34 ILE B N 1
ATOM 1584 C CA . ILE B 1 34 ? 16.484 3.498 -30.609 1 57.38 34 ILE B CA 1
ATOM 1585 C C . ILE B 1 34 ? 16.672 3.107 -29.141 1 57.38 34 ILE B C 1
ATOM 1587 O O . ILE B 1 34 ? 15.836 2.41 -28.562 1 57.38 34 ILE B O 1
ATOM 1591 N N . MET B 1 35 ? 17.828 3.562 -28.625 1 52.31 35 MET B N 1
ATOM 1592 C CA . MET B 1 35 ? 18.062 3.291 -27.203 1 52.31 35 MET B CA 1
ATOM 1593 C C . MET B 1 35 ? 16.984 3.945 -26.344 1 52.31 35 MET B C 1
ATOM 1595 O O . MET B 1 35 ? 16.531 3.359 -25.359 1 52.31 35 MET B O 1
ATOM 1599 N N . LEU B 1 36 ? 16.672 5.164 -26.641 1 53.81 36 LEU B N 1
ATOM 1600 C CA . LEU B 1 36 ? 15.586 5.848 -25.938 1 53.81 36 LEU B CA 1
ATOM 1601 C C . LEU B 1 36 ? 14.25 5.148 -26.172 1 53.81 36 LEU B C 1
ATOM 1603 O O . LEU B 1 36 ? 13.422 5.043 -25.266 1 53.81 36 LEU B O 1
ATOM 1607 N N . THR B 1 37 ? 14.031 4.727 -27.312 1 48.84 37 THR B N 1
ATOM 1608 C CA . THR B 1 37 ? 12.797 3.992 -27.578 1 48.84 37 THR B CA 1
ATOM 1609 C C . THR B 1 37 ? 12.828 2.625 -26.906 1 48.84 37 THR B C 1
ATOM 1611 O O . THR B 1 37 ? 11.789 2.121 -26.453 1 48.84 37 THR B O 1
ATOM 1614 N N . ARG B 1 38 ? 13.953 1.923 -27.109 1 45.72 38 ARG B N 1
ATOM 1615 C CA . ARG B 1 38 ? 14.07 0.666 -26.375 1 45.72 38 ARG B CA 1
ATOM 1616 C C . ARG B 1 38 ? 13.891 0.887 -24.875 1 45.72 38 ARG B C 1
ATOM 1618 O O . ARG B 1 38 ? 13.375 0.018 -24.172 1 45.72 38 ARG B O 1
ATOM 1625 N N . GLN B 1 39 ? 14.602 1.882 -24.391 1 43.69 39 GLN B N 1
ATOM 1626 C CA . GLN B 1 39 ? 14.406 2.188 -22.984 1 43.69 39 GLN B CA 1
ATOM 1627 C C . GLN B 1 39 ? 12.945 2.533 -22.688 1 43.69 39 GLN B C 1
ATOM 1629 O O . GLN B 1 39 ? 12.445 2.27 -21.594 1 43.69 39 GLN B O 1
ATOM 1634 N N . ILE B 1 40 ? 12.375 3.139 -23.578 1 40.38 40 ILE B N 1
ATOM 1635 C CA . ILE B 1 40 ? 10.984 3.484 -23.297 1 40.38 40 ILE B CA 1
ATOM 1636 C C . ILE B 1 40 ? 10.094 2.266 -23.516 1 40.38 40 ILE B C 1
ATOM 1638 O O . ILE B 1 40 ? 8.867 2.361 -23.438 1 40.38 40 ILE B O 1
ATOM 1642 N N . LYS B 1 41 ? 10.492 1.323 -24.328 1 41.41 41 LYS B N 1
ATOM 1643 C CA . LYS B 1 41 ? 9.547 0.216 -24.234 1 41.41 41 LYS B CA 1
ATOM 1644 C C . LYS B 1 41 ? 9.32 -0.194 -22.781 1 41.41 41 LYS B C 1
ATOM 1646 O O . LYS B 1 41 ? 10.18 -0.843 -22.172 1 41.41 41 LYS B O 1
ATOM 1651 N N . SER B 1 42 ? 8.844 0.608 -21.938 1 44.09 42 SER B N 1
ATOM 1652 C CA . SER B 1 42 ? 8.297 0.317 -20.625 1 44.09 42 SER B CA 1
ATOM 1653 C C . SER B 1 42 ? 7.465 -0.962 -20.641 1 44.09 42 SER B C 1
ATOM 1655 O O . SER B 1 42 ? 6.426 -1.027 -21.297 1 44.09 42 SER B O 1
ATOM 1657 N N . GLN B 1 43 ? 8.086 -2.037 -20.797 1 44.59 43 GLN B N 1
ATOM 1658 C CA . GLN B 1 43 ? 7.395 -3.32 -20.812 1 44.59 43 GLN B CA 1
ATOM 1659 C C . GLN B 1 43 ? 6.254 -3.344 -19.797 1 44.59 43 GLN B C 1
ATOM 1661 O O . GLN B 1 43 ? 6.48 -3.143 -18.594 1 44.59 43 GLN B O 1
ATOM 1666 N N . SER B 1 44 ? 5.113 -2.859 -20.203 1 51.56 44 SER B N 1
ATOM 1667 C CA . SER B 1 44 ? 3.92 -3.029 -19.391 1 51.56 44 SER B CA 1
ATOM 1668 C C . SER B 1 44 ? 3.924 -4.379 -18.688 1 51.56 44 SER B C 1
ATOM 1670 O O . SER B 1 44 ? 4.074 -5.422 -19.312 1 51.56 44 SER B O 1
ATOM 1672 N N . VAL B 1 45 ? 4.5 -4.531 -17.609 1 57.97 45 VAL B N 1
ATOM 1673 C CA . VAL B 1 45 ? 4.707 -5.758 -16.844 1 57.97 45 VAL B CA 1
ATOM 1674 C C . VAL B 1 45 ? 3.416 -6.57 -16.797 1 57.97 45 VAL B C 1
ATOM 1676 O O . VAL B 1 45 ? 3.432 -7.785 -17.016 1 57.97 45 VAL B O 1
ATOM 1679 N N . CYS B 1 46 ? 2.254 -6.031 -16.391 1 62.75 46 CYS B N 1
ATOM 1680 C CA . CYS B 1 46 ? 1.067 -6.852 -16.172 1 62.75 46 CYS B CA 1
ATOM 1681 C C . CYS B 1 46 ? -0.107 -6.336 -17 1 62.75 46 CYS B C 1
ATOM 1683 O O . CYS B 1 46 ? -0.908 -5.535 -16.516 1 62.75 46 CYS B O 1
ATOM 1685 N N . SER B 1 47 ? 0.062 -6.293 -18.391 1 66.19 47 SER B N 1
ATOM 1686 C CA . SER B 1 47 ? -0.926 -5.863 -19.375 1 66.19 47 SER B CA 1
ATOM 1687 C C . SER B 1 47 ? -2.113 -6.82 -19.422 1 66.19 47 SER B C 1
ATOM 1689 O O . SER B 1 47 ? -2.146 -7.809 -18.688 1 66.19 47 SER B O 1
ATOM 1691 N N . ARG B 1 48 ? -3.076 -6.559 -20.219 1 79.31 48 ARG B N 1
ATOM 1692 C CA . ARG B 1 48 ? -4.215 -7.379 -20.609 1 79.31 48 ARG B CA 1
ATOM 1693 C C . ARG B 1 48 ? -3.791 -8.828 -20.859 1 79.31 48 ARG B C 1
ATOM 1695 O O . ARG B 1 48 ? -4.582 -9.75 -20.656 1 79.31 48 ARG B O 1
ATOM 1702 N N . GLU B 1 49 ? -2.518 -8.969 -21.016 1 84.62 49 GLU B N 1
ATOM 1703 C CA . GLU B 1 49 ? -1.979 -10.289 -21.328 1 84.62 49 GLU B CA 1
ATOM 1704 C C . GLU B 1 49 ? -1.978 -11.195 -20.109 1 84.62 49 GLU B C 1
ATOM 1706 O O . GLU B 1 49 ? -2.279 -12.391 -20.203 1 84.62 49 GLU B O 1
ATOM 1711 N N . SER B 1 50 ? -1.733 -10.633 -18.984 1 90.69 50 SER B N 1
ATOM 1712 C CA . SER B 1 50 ? -1.675 -11.445 -17.766 1 90.69 50 SER B CA 1
ATOM 1713 C C . SER B 1 50 ? -3.049 -12 -17.406 1 90.69 50 SER B C 1
ATOM 1715 O O . SER B 1 50 ? -3.17 -13.156 -17 1 90.69 50 SER B O 1
ATOM 1717 N N . VAL B 1 51 ? -4.082 -11.234 -17.609 1 93.62 51 VAL B N 1
ATOM 1718 C CA . VAL B 1 51 ? -5.453 -11.656 -17.344 1 93.62 51 VAL B CA 1
ATOM 1719 C C . VAL B 1 51 ? -5.832 -12.805 -18.281 1 93.62 51 VAL B C 1
ATOM 1721 O O . VAL B 1 51 ? -6.445 -13.781 -17.844 1 93.62 51 VAL B O 1
ATOM 1724 N N . GLU B 1 52 ? -5.441 -12.695 -19.5 1 92.62 52 GLU B N 1
ATOM 1725 C CA . GLU B 1 52 ? -5.719 -13.742 -20.484 1 92.62 52 GLU B CA 1
ATOM 1726 C C . GLU B 1 52 ? -5 -15.039 -20.109 1 92.62 52 GLU B C 1
ATOM 1728 O O . GLU B 1 52 ? -5.547 -16.125 -20.297 1 92.62 52 GLU B O 1
ATOM 1733 N N . MET B 1 53 ? -3.836 -14.93 -19.672 1 93.06 53 MET B N 1
ATOM 1734 C CA . MET B 1 53 ? -3.08 -16.109 -19.266 1 93.06 53 MET B CA 1
ATOM 1735 C C . MET B 1 53 ? -3.783 -16.844 -18.141 1 93.06 53 MET B C 1
ATOM 1737 O O . MET B 1 53 ? -3.838 -18.078 -18.125 1 93.06 53 MET B O 1
ATOM 1741 N N . VAL B 1 54 ? -4.312 -16.094 -17.188 1 95.69 54 VAL B N 1
ATOM 1742 C CA . VAL B 1 54 ? -5.027 -16.719 -16.062 1 95.69 54 VAL B CA 1
ATOM 1743 C C . VAL B 1 54 ? -6.258 -17.453 -16.594 1 95.69 54 VAL B C 1
ATOM 1745 O O . VAL B 1 54 ? -6.535 -18.578 -16.172 1 95.69 54 VAL B O 1
ATOM 1748 N N . LYS B 1 55 ? -6.957 -16.906 -17.516 1 94.56 55 LYS B N 1
ATOM 1749 C CA . LYS B 1 55 ? -8.141 -17.531 -18.094 1 94.56 55 LYS B CA 1
ATOM 1750 C C . LYS B 1 55 ? -7.785 -18.828 -18.812 1 94.56 55 LYS B C 1
ATOM 1752 O O . LYS B 1 55 ? -8.516 -19.812 -18.734 1 94.56 55 LYS B O 1
ATOM 1757 N N . GLN B 1 56 ? -6.703 -18.812 -19.516 1 93.19 56 GLN B N 1
ATOM 1758 C CA . GLN B 1 56 ? -6.246 -20.016 -20.203 1 93.19 56 GLN B CA 1
ATOM 1759 C C . GLN B 1 56 ? -5.906 -21.125 -19.219 1 93.19 56 GLN B C 1
ATOM 1761 O O . GLN B 1 56 ? -6.25 -22.297 -19.453 1 93.19 56 GLN B O 1
ATOM 1766 N N . ILE B 1 57 ? -5.254 -20.766 -18.219 1 93.69 57 ILE B N 1
ATOM 1767 C CA . ILE B 1 57 ? -4.891 -21.734 -17.188 1 93.69 57 ILE B CA 1
ATOM 1768 C C . ILE B 1 57 ? -6.152 -22.312 -16.562 1 93.69 57 ILE B C 1
ATOM 1770 O O . ILE B 1 57 ? -6.273 -23.531 -16.406 1 93.69 57 ILE B O 1
ATOM 1774 N N . ALA B 1 58 ? -7.078 -21.453 -16.234 1 93.19 58 ALA B N 1
ATOM 1775 C CA . ALA B 1 58 ? -8.336 -21.891 -15.633 1 93.19 58 ALA B CA 1
ATOM 1776 C C . ALA B 1 58 ? -9.078 -22.844 -16.562 1 93.19 58 ALA B C 1
ATOM 1778 O O . ALA B 1 58 ? -9.625 -23.859 -16.094 1 93.19 58 ALA B O 1
ATOM 1779 N N . ALA B 1 59 ? -9.094 -22.516 -17.812 1 92.12 59 ALA B N 1
ATOM 1780 C CA . ALA B 1 59 ? -9.766 -23.359 -18.781 1 92.12 59 ALA B CA 1
ATOM 1781 C C . ALA B 1 59 ? -9.125 -24.75 -18.859 1 92.12 59 ALA B C 1
ATOM 1783 O O . ALA B 1 59 ? -9.82 -25.766 -18.953 1 92.12 59 ALA B O 1
ATOM 1784 N N . LYS B 1 60 ? -7.82 -24.75 -18.828 1 89.88 60 LYS B N 1
ATOM 1785 C CA . LYS B 1 60 ? -7.102 -26.031 -18.875 1 89.88 60 LYS B CA 1
ATOM 1786 C C . LYS B 1 60 ? -7.367 -26.859 -17.625 1 89.88 60 LYS B C 1
ATOM 1788 O O . LYS B 1 60 ? -7.512 -28.078 -17.688 1 89.88 60 LYS B O 1
ATOM 1793 N N . LEU B 1 61 ? -7.473 -26.203 -16.547 1 90.5 61 LEU B N 1
ATOM 1794 C CA . LEU B 1 61 ? -7.648 -26.906 -15.281 1 90.5 61 LEU B CA 1
ATOM 1795 C C . LEU B 1 61 ? -9.078 -27.422 -15.141 1 90.5 61 LEU B C 1
ATOM 1797 O O . LEU B 1 61 ? -9.32 -28.375 -14.383 1 90.5 61 LEU B O 1
ATOM 1801 N N . ASN B 1 62 ? -9.992 -26.828 -15.789 1 88.12 62 ASN B N 1
ATOM 1802 C CA . ASN B 1 62 ? -11.367 -27.312 -15.758 1 88.12 62 ASN B CA 1
ATOM 1803 C C . ASN B 1 62 ? -11.484 -28.719 -16.312 1 88.12 62 ASN B C 1
ATOM 1805 O O . ASN B 1 62 ? -12.445 -29.438 -16.016 1 88.12 62 ASN B O 1
ATOM 1809 N N . ASN B 1 63 ? -10.492 -29.141 -17.031 1 83.62 63 ASN B N 1
ATOM 1810 C CA . ASN B 1 63 ? -10.523 -30.453 -17.672 1 83.62 63 ASN B CA 1
ATOM 1811 C C . ASN B 1 63 ? -9.664 -31.453 -16.906 1 83.62 63 ASN B C 1
ATOM 1813 O O . ASN B 1 63 ? -9.477 -32.594 -17.359 1 83.62 63 ASN B O 1
ATOM 1817 N N . VAL B 1 64 ? -9.047 -30.938 -15.961 1 82.75 64 VAL B N 1
ATOM 1818 C CA . VAL B 1 64 ? -8.18 -31.812 -15.164 1 82.75 64 VAL B CA 1
ATOM 1819 C C . VAL B 1 64 ? -8.727 -31.938 -13.742 1 82.75 64 VAL B C 1
ATOM 1821 O O . VAL B 1 64 ? -9.203 -30.953 -13.172 1 82.75 64 VAL B O 1
ATOM 1824 N N . GLU B 1 65 ? -8.961 -33.188 -13.25 1 79.88 65 GLU B N 1
ATOM 1825 C CA . GLU B 1 65 ? -9.312 -33.344 -11.852 1 79.88 65 GLU B CA 1
ATOM 1826 C C . GLU B 1 65 ? -8.227 -32.812 -10.93 1 79.88 65 GLU B C 1
ATOM 1828 O O . GLU B 1 65 ? -7.078 -33.25 -10.992 1 79.88 65 GLU B O 1
ATOM 1833 N N . ASN B 1 66 ? -8.562 -31.688 -10.391 1 80.44 66 ASN B N 1
ATOM 1834 C CA . ASN B 1 66 ? -7.586 -31.078 -9.492 1 80.44 66 ASN B CA 1
ATOM 1835 C C . ASN B 1 66 ? -8.227 -30.656 -8.172 1 80.44 66 ASN B C 1
ATOM 1837 O O . ASN B 1 66 ? -9.219 -29.938 -8.156 1 80.44 66 ASN B O 1
ATOM 1841 N N . ASP B 1 67 ? -7.715 -31.234 -7.066 1 84.38 67 ASP B N 1
ATOM 1842 C CA . ASP B 1 67 ? -8.188 -30.906 -5.727 1 84.38 67 ASP B CA 1
ATOM 1843 C C . ASP B 1 67 ? -7.148 -30.094 -4.965 1 84.38 67 ASP B C 1
ATOM 1845 O O . ASP B 1 67 ? -7.062 -30.172 -3.738 1 84.38 67 ASP B O 1
ATOM 1849 N N . CYS B 1 68 ? -6.371 -29.375 -5.695 1 88.06 68 CYS B N 1
ATOM 1850 C CA . CYS B 1 68 ? -5.328 -28.578 -5.055 1 88.06 68 CYS B CA 1
ATOM 1851 C C . CYS B 1 68 ? -5.93 -27.422 -4.273 1 88.06 68 CYS B C 1
ATOM 1853 O O . CYS B 1 68 ? -6.91 -26.812 -4.715 1 88.06 68 CYS B O 1
ATOM 1855 N N . MET B 1 69 ? -5.43 -27.203 -3.018 1 93.19 69 MET B N 1
ATOM 1856 C CA . MET B 1 69 ? -5.719 -26.031 -2.201 1 93.19 69 MET B CA 1
ATOM 1857 C C . MET B 1 69 ? -4.527 -25.078 -2.17 1 93.19 69 MET B C 1
ATOM 1859 O O . MET B 1 69 ? -3.402 -25.5 -1.881 1 93.19 69 MET B O 1
ATOM 1863 N N . MET B 1 70 ? -4.754 -23.844 -2.51 1 93.81 70 MET B N 1
ATOM 1864 C CA . MET B 1 70 ? -3.674 -22.875 -2.641 1 93.81 70 MET B CA 1
ATOM 1865 C C . MET B 1 70 ? -3.811 -21.766 -1.603 1 93.81 70 MET B C 1
ATOM 1867 O O . MET B 1 70 ? -4.91 -21.25 -1.366 1 93.81 70 MET B O 1
ATOM 1871 N N . TYR B 1 71 ? -2.729 -21.375 -0.979 1 94.25 71 TYR B N 1
ATOM 1872 C CA . TYR B 1 71 ? -2.748 -20.172 -0.167 1 94.25 71 TYR B CA 1
ATOM 1873 C C . TYR B 1 71 ? -3.123 -18.953 -1.01 1 94.25 71 TYR B C 1
ATOM 1875 O O . TYR B 1 71 ? -2.447 -18.641 -1.992 1 94.25 71 TYR B O 1
ATOM 1883 N N . THR B 1 72 ? -4.215 -18.266 -0.676 1 96.88 72 THR B N 1
ATOM 1884 C CA . THR B 1 72 ? -4.789 -17.25 -1.539 1 96.88 72 THR B CA 1
ATOM 1885 C C . THR B 1 72 ? -4.934 -15.93 -0.788 1 96.88 72 THR B C 1
ATOM 1887 O O . THR B 1 72 ? -5.867 -15.75 -0.001 1 96.88 72 THR B O 1
ATOM 1890 N N . PRO B 1 73 ? -3.988 -15.023 -1.064 1 94.81 73 PRO B N 1
ATOM 1891 C CA . PRO B 1 73 ? -4.238 -13.672 -0.553 1 94.81 73 PRO B CA 1
ATOM 1892 C C . PRO B 1 73 ? -5.57 -13.102 -1.028 1 94.81 73 PRO B C 1
ATOM 1894 O O . PRO B 1 73 ? -6.137 -13.578 -2.016 1 94.81 73 PRO B O 1
ATOM 1897 N N . THR B 1 74 ? -6.098 -12.133 -0.309 1 92.62 74 THR B N 1
ATOM 1898 C CA . THR B 1 74 ? -7.379 -11.516 -0.65 1 92.62 74 THR B CA 1
ATOM 1899 C C . THR B 1 74 ? -7.168 -10.156 -1.312 1 92.62 74 THR B C 1
ATOM 1901 O O . THR B 1 74 ? -6.062 -9.617 -1.289 1 92.62 74 THR B O 1
ATOM 1904 N N . GLN B 1 75 ? -8.227 -9.688 -1.906 1 89.12 75 GLN B N 1
ATOM 1905 C CA . GLN B 1 75 ? -8.203 -8.336 -2.461 1 89.12 75 GLN B CA 1
ATOM 1906 C C . GLN B 1 75 ? -7.883 -7.305 -1.386 1 89.12 75 GLN B C 1
ATOM 1908 O O . GLN B 1 75 ? -7.234 -6.293 -1.663 1 89.12 75 GLN B O 1
ATOM 1913 N N . ALA B 1 76 ? -8.32 -7.559 -0.218 1 83.56 76 ALA B N 1
ATOM 1914 C CA . ALA B 1 76 ? -8.07 -6.637 0.888 1 83.56 76 ALA B CA 1
ATOM 1915 C C . ALA B 1 76 ? -6.582 -6.555 1.21 1 83.56 76 ALA B C 1
ATOM 1917 O O . ALA B 1 76 ? -6.062 -5.469 1.482 1 83.56 76 ALA B O 1
ATOM 1918 N N . ASN B 1 77 ? -5.895 -7.688 1.145 1 83.75 77 ASN B N 1
ATOM 1919 C CA . ASN B 1 77 ? -4.453 -7.695 1.355 1 83.75 77 ASN B CA 1
ATOM 1920 C C . ASN B 1 77 ? -3.729 -6.844 0.317 1 83.75 77 ASN B C 1
ATOM 1922 O O . ASN B 1 77 ? -2.811 -6.094 0.654 1 83.75 77 ASN B O 1
ATOM 1926 N N . TYR B 1 78 ? -4.242 -6.938 -0.841 1 84.69 78 TYR B N 1
ATOM 1927 C CA . TYR B 1 78 ? -3.635 -6.191 -1.936 1 84.69 78 TYR B CA 1
ATOM 1928 C C . TYR B 1 78 ? -3.828 -4.691 -1.746 1 84.69 78 TYR B C 1
ATOM 1930 O O . TYR B 1 78 ? -2.918 -3.902 -2.016 1 84.69 78 TYR B O 1
ATOM 1938 N N . LYS B 1 79 ? -4.879 -4.32 -1.269 1 76.19 79 LYS B N 1
ATOM 1939 C CA . LYS B 1 79 ? -5.211 -2.904 -1.138 1 76.19 79 LYS B CA 1
ATOM 1940 C C . LYS B 1 79 ? -4.613 -2.312 0.135 1 76.19 79 LYS B C 1
ATOM 1942 O O . LYS B 1 79 ? -4.371 -1.105 0.212 1 76.19 79 LYS B O 1
ATOM 1947 N N . GLN B 1 80 ? -4.422 -3.146 1.184 1 72 80 GLN B N 1
ATOM 1948 C CA . GLN B 1 80 ? -4.008 -2.676 2.5 1 72 80 GLN B CA 1
ATOM 1949 C C . GLN B 1 80 ? -2.49 -2.746 2.656 1 72 80 GLN B C 1
ATOM 1951 O O . GLN B 1 80 ? -1.984 -3.408 3.564 1 72 80 GLN B O 1
ATOM 1956 N N . ASN B 1 81 ? -1.69 -2.27 1.674 1 69.88 81 ASN B N 1
ATOM 1957 C CA . ASN B 1 81 ? -0.253 -2.029 1.736 1 69.88 81 ASN B CA 1
ATOM 1958 C C . ASN B 1 81 ? 0.539 -3.328 1.599 1 69.88 81 ASN B C 1
ATOM 1960 O O . ASN B 1 81 ? 1.72 -3.379 1.944 1 69.88 81 ASN B O 1
ATOM 1964 N N . CYS B 1 82 ? -0.138 -4.367 1.264 1 79.88 82 CYS B N 1
ATOM 1965 C CA . CYS B 1 82 ? 0.594 -5.613 1.07 1 79.88 82 CYS B CA 1
ATOM 1966 C C . CYS B 1 82 ? 0.547 -6.055 -0.388 1 79.88 82 CYS B C 1
ATOM 1968 O O . CYS B 1 82 ? 0.485 -7.25 -0.679 1 79.88 82 CYS B O 1
ATOM 1970 N N . SER B 1 83 ? 0.515 -5.098 -1.242 1 82.88 83 SER B N 1
ATOM 1971 C CA . SER B 1 83 ? 0.412 -5.406 -2.666 1 82.88 83 SER B CA 1
ATOM 1972 C C . SER B 1 83 ? 1.589 -6.25 -3.135 1 82.88 83 SER B C 1
ATOM 1974 O O . SER B 1 83 ? 1.401 -7.262 -3.814 1 82.88 83 SER B O 1
ATOM 1976 N N . LYS B 1 84 ? 2.787 -5.871 -2.697 1 82 84 LYS B N 1
ATOM 1977 C CA . LYS B 1 84 ? 3.975 -6.598 -3.139 1 82 84 LYS B CA 1
ATOM 1978 C C . LYS B 1 84 ? 3.963 -8.031 -2.631 1 82 84 LYS B C 1
ATOM 1980 O O . LYS B 1 84 ? 4.188 -8.969 -3.398 1 82 84 LYS B O 1
ATOM 1985 N N . SER B 1 85 ? 3.732 -8.148 -1.347 1 86.19 85 SER B N 1
ATOM 1986 C CA . SER B 1 85 ? 3.707 -9.484 -0.761 1 86.19 85 SER B CA 1
ATOM 1987 C C . SER B 1 85 ? 2.582 -10.328 -1.353 1 86.19 85 SER B C 1
ATOM 1989 O O . SER B 1 85 ? 2.738 -11.531 -1.55 1 86.19 85 SER B O 1
ATOM 1991 N N . THR B 1 86 ? 1.463 -9.703 -1.576 1 90.56 86 THR B N 1
ATOM 1992 C CA . THR B 1 86 ? 0.329 -10.383 -2.193 1 90.56 86 THR B CA 1
ATOM 1993 C C . THR B 1 86 ? 0.716 -10.953 -3.555 1 90.56 86 THR B C 1
ATOM 1995 O O . THR B 1 86 ? 0.491 -12.141 -3.822 1 90.56 86 THR B O 1
ATOM 1998 N N . ILE B 1 87 ? 1.364 -10.164 -4.422 1 90.81 87 ILE B N 1
ATOM 1999 C CA . ILE B 1 87 ? 1.747 -10.609 -5.762 1 90.81 87 ILE B CA 1
ATOM 2000 C C . ILE B 1 87 ? 2.832 -11.68 -5.66 1 90.81 87 ILE B C 1
ATOM 2002 O O . ILE B 1 87 ? 2.822 -12.656 -6.414 1 90.81 87 ILE B O 1
ATOM 2006 N N . THR B 1 88 ? 3.705 -11.523 -4.715 1 90.44 88 THR B N 1
ATOM 2007 C CA . THR B 1 88 ? 4.758 -12.508 -4.5 1 90.44 88 THR B CA 1
ATOM 2008 C C . THR B 1 88 ? 4.16 -13.867 -4.121 1 90.44 88 THR B C 1
ATOM 2010 O O . THR B 1 88 ? 4.609 -14.906 -4.605 1 90.44 88 THR B O 1
ATOM 2013 N N . CYS B 1 89 ? 3.195 -13.828 -3.305 1 94.06 89 CYS B N 1
ATOM 2014 C CA . CYS B 1 89 ? 2.551 -15.07 -2.889 1 94.06 89 CYS B CA 1
ATOM 2015 C C . CYS B 1 89 ? 1.815 -15.719 -4.055 1 94.06 89 CYS B C 1
ATOM 2017 O O . CYS B 1 89 ? 1.856 -16.938 -4.215 1 94.06 89 CYS B O 1
ATOM 2019 N N . PHE B 1 90 ? 1.166 -14.922 -4.855 1 96.38 90 PHE B N 1
ATOM 2020 C CA . PHE B 1 90 ? 0.53 -15.477 -6.047 1 96.38 90 PHE B CA 1
ATOM 2021 C C . PHE B 1 90 ? 1.565 -16.109 -6.973 1 96.38 90 PHE B C 1
ATOM 2023 O O . PHE B 1 90 ? 1.338 -17.172 -7.527 1 96.38 90 PHE B O 1
ATOM 2030 N N . ALA B 1 91 ? 2.699 -15.398 -7.168 1 94.06 91 ALA B N 1
ATOM 2031 C CA . ALA B 1 91 ? 3.754 -15.961 -8.008 1 94.06 91 ALA B CA 1
ATOM 2032 C C . ALA B 1 91 ? 4.227 -17.312 -7.469 1 94.06 91 ALA B C 1
ATOM 2034 O O . ALA B 1 91 ? 4.387 -18.266 -8.234 1 94.06 91 ALA B O 1
ATOM 2035 N N . PHE B 1 92 ? 4.422 -17.406 -6.234 1 93.5 92 PHE B N 1
ATOM 2036 C CA . PHE B 1 92 ? 4.859 -18.641 -5.59 1 93.5 92 PHE B CA 1
ATOM 2037 C C . PHE B 1 92 ? 3.828 -19.75 -5.789 1 93.5 92 PHE B C 1
ATOM 2039 O O . PHE B 1 92 ? 4.176 -20.859 -6.203 1 93.5 92 PHE B O 1
ATOM 2046 N N . GLU B 1 93 ? 2.572 -19.453 -5.477 1 95.5 93 GLU B N 1
ATOM 2047 C CA . GLU B 1 93 ? 1.51 -20.453 -5.531 1 95.5 93 GLU B CA 1
ATOM 2048 C C . GLU B 1 93 ? 1.264 -20.922 -6.965 1 95.5 93 GLU B C 1
ATOM 2050 O O . GLU B 1 93 ? 0.914 -22.078 -7.195 1 95.5 93 GLU B O 1
ATOM 2055 N N . VAL B 1 94 ? 1.401 -20.016 -7.945 1 94.62 94 VAL B N 1
ATOM 2056 C CA . VAL B 1 94 ? 1.301 -20.422 -9.344 1 94.62 94 VAL B CA 1
ATOM 2057 C C . VAL B 1 94 ? 2.393 -21.438 -9.672 1 94.62 94 VAL B C 1
ATOM 2059 O O . VAL B 1 94 ? 2.15 -22.406 -10.391 1 94.62 94 VAL B O 1
ATOM 2062 N N . SER B 1 95 ? 3.574 -21.219 -9.164 1 90.25 95 SER B N 1
ATOM 2063 C CA . SER B 1 95 ? 4.664 -22.172 -9.383 1 90.25 95 SER B CA 1
ATOM 2064 C C . SER B 1 95 ? 4.34 -23.531 -8.773 1 90.25 95 SER B C 1
ATOM 2066 O O . SER B 1 95 ? 4.621 -24.578 -9.375 1 90.25 95 SER B O 1
ATOM 2068 N N . VAL B 1 96 ? 3.77 -23.516 -7.609 1 90.94 96 VAL B N 1
ATOM 2069 C CA . VAL B 1 96 ? 3.371 -24.766 -6.941 1 90.94 96 VAL B CA 1
ATOM 2070 C C . VAL B 1 96 ? 2.287 -25.469 -7.758 1 90.94 96 VAL B C 1
ATOM 2072 O O . VAL B 1 96 ? 2.359 -26.672 -7.984 1 90.94 96 VAL B O 1
ATOM 2075 N N . LEU B 1 97 ? 1.316 -24.703 -8.18 1 91.38 97 LEU B N 1
ATOM 2076 C CA . LEU B 1 97 ? 0.214 -25.25 -8.961 1 91.38 97 LEU B CA 1
ATOM 2077 C C . LEU B 1 97 ? 0.727 -25.906 -10.242 1 91.38 97 LEU B C 1
ATOM 2079 O O . LEU B 1 97 ? 0.289 -26.984 -10.609 1 91.38 97 LEU B O 1
ATOM 2083 N N . SER B 1 98 ? 1.613 -25.234 -10.898 1 89 98 SER B N 1
ATOM 2084 C CA . SER B 1 98 ? 2.152 -25.75 -12.156 1 89 98 SER B CA 1
ATOM 2085 C C . SER B 1 98 ? 2.838 -27.094 -11.953 1 89 98 SER B C 1
ATOM 2087 O O . SER B 1 98 ? 2.75 -27.969 -12.812 1 89 98 SER B O 1
ATOM 2089 N N . VAL B 1 99 ? 3.525 -27.266 -10.883 1 85.06 99 VAL B N 1
ATOM 2090 C CA . VAL B 1 99 ? 4.238 -28.5 -10.586 1 85.06 99 VAL B CA 1
ATOM 2091 C C . VAL B 1 99 ? 3.24 -29.578 -10.188 1 85.06 99 VAL B C 1
ATOM 2093 O O . VAL B 1 99 ? 3.377 -30.734 -10.594 1 85.06 99 VAL B O 1
ATOM 2096 N N . GLU B 1 100 ? 2.213 -29.25 -9.438 1 82.56 100 GLU B N 1
ATOM 2097 C CA . GLU B 1 100 ? 1.239 -30.203 -8.914 1 82.56 100 GLU B CA 1
ATOM 2098 C C . GLU B 1 100 ? 0.356 -30.766 -10.023 1 82.56 100 GLU B C 1
ATOM 2100 O O . GLU B 1 100 ? 0.011 -31.953 -10.016 1 82.56 100 GLU B O 1
ATOM 2105 N N . ILE B 1 101 ? -0.073 -29.938 -10.906 1 81.56 101 ILE B N 1
ATOM 2106 C CA . ILE B 1 101 ? -1.027 -30.359 -11.93 1 81.56 101 ILE B CA 1
ATOM 2107 C C . ILE B 1 101 ? -0.282 -30.984 -13.102 1 81.56 101 ILE B C 1
ATOM 2109 O O . ILE B 1 101 ? -0.863 -31.75 -13.883 1 81.56 101 ILE B O 1
ATOM 2113 N N . GLN B 1 102 ? 1.076 -30.766 -13.219 1 76.31 102 GLN B N 1
ATOM 2114 C CA . GLN B 1 102 ? 1.912 -31.359 -14.25 1 76.31 102 GLN B CA 1
ATOM 2115 C C . GLN B 1 102 ? 1.327 -31.125 -15.641 1 76.31 102 GLN B C 1
ATOM 2117 O O . GLN B 1 102 ? 1.267 -32.062 -16.453 1 76.31 102 GLN B O 1
ATOM 2122 N N . VAL B 1 103 ? 0.614 -30.062 -15.758 1 71.62 103 VAL B N 1
ATOM 2123 C CA . VAL B 1 103 ? 0.117 -29.703 -17.078 1 71.62 103 VAL B CA 1
ATOM 2124 C C . VAL B 1 103 ? 1.085 -28.734 -17.75 1 71.62 103 VAL B C 1
ATOM 2126 O O . VAL B 1 103 ? 1.461 -27.719 -17.172 1 71.62 103 VAL B O 1
ATOM 2129 N N . GLU B 1 104 ? 1.663 -29.266 -18.75 1 73.25 104 GLU B N 1
ATOM 2130 C CA . GLU B 1 104 ? 2.514 -28.359 -19.516 1 73.25 104 GLU B CA 1
ATOM 2131 C C . GLU B 1 104 ? 1.705 -27.219 -20.109 1 73.25 104 GLU B C 1
ATOM 2133 O O . GLU B 1 104 ? 0.748 -27.438 -20.859 1 73.25 104 GLU B O 1
ATOM 2138 N N . SER B 1 105 ? 1.88 -26.062 -19.641 1 82.69 105 SER B N 1
ATOM 2139 C CA . SER B 1 105 ? 1.166 -24.891 -20.156 1 82.69 105 SER B CA 1
ATOM 2140 C C . SER B 1 105 ? 2.098 -23.688 -20.312 1 82.69 105 SER B C 1
ATOM 2142 O O . SER B 1 105 ? 2.752 -23.281 -19.359 1 82.69 105 SER B O 1
ATOM 2144 N N . LEU B 1 106 ? 2.184 -23.281 -21.578 1 88.06 106 LEU B N 1
ATOM 2145 C CA . LEU B 1 106 ? 2.93 -22.062 -21.844 1 88.06 106 LEU B CA 1
ATOM 2146 C C . LEU B 1 106 ? 2.375 -20.891 -21.031 1 88.06 106 LEU B C 1
ATOM 2148 O O . LEU B 1 106 ? 3.125 -20.016 -20.609 1 88.06 106 LEU B O 1
ATOM 2152 N N . ALA B 1 107 ? 1.115 -21.016 -20.844 1 89.69 107 ALA B N 1
ATOM 2153 C CA . ALA B 1 107 ? 0.456 -19.938 -20.109 1 89.69 107 ALA B CA 1
ATOM 2154 C C . ALA B 1 107 ? 0.997 -19.844 -18.672 1 89.69 107 ALA B C 1
ATOM 2156 O O . ALA B 1 107 ? 1.139 -18.734 -18.141 1 89.69 107 ALA B O 1
ATOM 2157 N N . PHE B 1 108 ? 1.334 -20.938 -18.016 1 91.94 108 PHE B N 1
ATOM 2158 C CA . PHE B 1 108 ? 1.912 -20.938 -16.672 1 91.94 108 PHE B CA 1
ATOM 2159 C C . PHE B 1 108 ? 3.254 -20.219 -16.672 1 91.94 108 PHE B C 1
ATOM 2161 O O . PHE B 1 108 ? 3.504 -19.359 -15.812 1 91.94 108 PHE B O 1
ATOM 2168 N N . ARG B 1 109 ? 4.02 -20.578 -17.625 1 87.94 109 ARG B N 1
ATOM 2169 C CA . ARG B 1 109 ? 5.359 -20 -17.688 1 87.94 109 ARG B CA 1
ATOM 2170 C C . ARG B 1 109 ? 5.293 -18.5 -17.938 1 87.94 109 ARG B C 1
ATOM 2172 O O . ARG B 1 109 ? 6.027 -17.719 -17.312 1 87.94 109 ARG B O 1
ATOM 2179 N N . GLN B 1 110 ? 4.469 -18.125 -18.875 1 90.19 110 GLN B N 1
ATOM 2180 C CA . GLN B 1 110 ? 4.328 -16.703 -19.188 1 90.19 110 GLN B CA 1
ATOM 2181 C C . GLN B 1 110 ? 3.787 -15.922 -18 1 90.19 110 GLN B C 1
ATOM 2183 O O . GLN B 1 110 ? 4.273 -14.836 -17.688 1 90.19 110 GLN B O 1
ATOM 2188 N N . LEU B 1 111 ? 2.787 -16.484 -17.375 1 92.5 111 LEU B N 1
ATOM 2189 C CA . LEU B 1 111 ? 2.211 -15.836 -16.203 1 92.5 111 LEU B CA 1
ATOM 2190 C C . LEU B 1 111 ? 3.25 -15.68 -15.094 1 92.5 111 LEU B C 1
ATOM 2192 O O . LEU B 1 111 ? 3.35 -14.617 -14.477 1 92.5 111 LEU B O 1
ATOM 2196 N N . GLN B 1 112 ? 4.031 -16.703 -14.844 1 91.12 112 GLN B N 1
ATOM 2197 C CA . GLN B 1 112 ? 5.078 -16.656 -13.828 1 91.12 112 GLN B CA 1
ATOM 2198 C C . GLN B 1 112 ? 6.094 -15.562 -14.133 1 91.12 112 GLN B C 1
ATOM 2200 O O . GLN B 1 112 ? 6.535 -14.852 -13.227 1 91.12 112 GLN B O 1
ATOM 2205 N N . ARG B 1 113 ? 6.406 -15.461 -15.328 1 87.44 113 ARG B N 1
ATOM 2206 C CA . ARG B 1 113 ? 7.352 -14.422 -15.734 1 87.44 113 ARG B CA 1
ATOM 2207 C C . ARG B 1 113 ? 6.789 -13.031 -15.461 1 87.44 113 ARG B C 1
ATOM 2209 O O . ARG B 1 113 ? 7.5 -12.156 -14.953 1 87.44 113 ARG B O 1
ATOM 2216 N N . ILE B 1 114 ? 5.57 -12.859 -15.828 1 86.31 114 ILE B N 1
ATOM 2217 C CA . ILE B 1 114 ? 4.926 -11.57 -15.633 1 86.31 114 ILE B CA 1
ATOM 2218 C C . ILE B 1 114 ? 4.859 -11.242 -14.141 1 86.31 114 ILE B C 1
ATOM 2220 O O . ILE B 1 114 ? 5.238 -10.141 -13.727 1 86.31 114 ILE B O 1
ATOM 2224 N N . LEU B 1 115 ? 4.406 -12.18 -13.305 1 90.25 115 LEU B N 1
ATOM 2225 C CA . LEU B 1 115 ? 4.277 -11.953 -11.867 1 90.25 115 LEU B CA 1
ATOM 2226 C C . LEU B 1 115 ? 5.637 -11.656 -11.242 1 90.25 115 LEU B C 1
ATOM 2228 O O . LEU B 1 115 ? 5.754 -10.766 -10.398 1 90.25 115 LEU B O 1
ATOM 2232 N N . ASN B 1 116 ? 6.676 -12.359 -11.672 1 85.44 116 ASN B N 1
ATOM 2233 C CA . ASN B 1 116 ? 8.023 -12.125 -11.164 1 85.44 116 ASN B CA 1
ATOM 2234 C C . ASN B 1 116 ? 8.523 -10.734 -11.539 1 85.44 116 ASN B C 1
ATOM 2236 O O . ASN B 1 116 ? 9.203 -10.078 -10.742 1 85.44 116 ASN B O 1
ATOM 2240 N N . ARG B 1 117 ? 8.156 -10.344 -12.688 1 82.31 117 ARG B N 1
ATOM 2241 C CA . ARG B 1 117 ? 8.539 -9 -13.117 1 82.31 117 ARG B CA 1
ATOM 2242 C C . ARG B 1 117 ? 7.84 -7.938 -12.281 1 82.31 117 ARG B C 1
ATOM 2244 O O . ARG B 1 117 ? 8.453 -6.93 -11.914 1 82.31 117 ARG B O 1
ATOM 2251 N N . VAL B 1 118 ? 6.574 -8.117 -12.031 1 81.62 118 VAL B N 1
ATOM 2252 C CA . VAL B 1 118 ? 5.797 -7.164 -11.25 1 81.62 118 VAL B CA 1
ATOM 2253 C C . VAL B 1 118 ? 6.387 -7.047 -9.844 1 81.62 118 VAL B C 1
ATOM 2255 O O . VAL B 1 118 ? 6.508 -5.945 -9.305 1 81.62 118 VAL B O 1
ATOM 2258 N N . THR B 1 119 ? 6.727 -8.141 -9.219 1 81.5 119 THR B N 1
ATOM 2259 C CA . THR B 1 119 ? 7.281 -8.148 -7.871 1 81.5 119 THR B CA 1
ATOM 2260 C C . THR B 1 119 ? 8.609 -7.402 -7.828 1 81.5 119 THR B C 1
ATOM 2262 O O . THR B 1 119 ? 8.922 -6.719 -6.852 1 81.5 119 THR B O 1
ATOM 2265 N N . LYS B 1 120 ? 9.359 -7.535 -8.852 1 77.19 120 LYS B N 1
ATOM 2266 C CA . LYS B 1 120 ? 10.664 -6.883 -8.906 1 77.19 120 LYS B CA 1
ATOM 2267 C C . LYS B 1 120 ? 10.523 -5.379 -9.133 1 77.19 120 LYS B C 1
ATOM 2269 O O . LYS B 1 120 ? 11.273 -4.586 -8.57 1 77.19 120 LYS B O 1
ATOM 2274 N N . ARG B 1 121 ? 9.68 -4.973 -10.031 1 68.62 121 ARG B N 1
ATOM 2275 C CA . ARG B 1 121 ? 9.438 -3.562 -10.336 1 68.62 121 ARG B CA 1
ATOM 2276 C C . ARG B 1 121 ? 8.914 -2.824 -9.109 1 68.62 121 ARG B C 1
ATOM 2278 O O . ARG B 1 121 ? 9.328 -1.697 -8.828 1 68.62 121 ARG B O 1
ATOM 2285 N N . ASP B 1 122 ? 7.863 -3.412 -8.523 1 60.22 122 ASP B N 1
ATOM 2286 C CA . ASP B 1 122 ? 7.273 -2.787 -7.344 1 60.22 122 ASP B CA 1
ATOM 2287 C C . ASP B 1 122 ? 8.344 -2.457 -6.305 1 60.22 122 ASP B C 1
ATOM 2289 O O . ASP B 1 122 ? 8.281 -1.409 -5.656 1 60.22 122 ASP B O 1
ATOM 2293 N N . GLU B 1 123 ? 9.289 -3.289 -6.203 1 60.59 123 GLU B N 1
ATOM 2294 C CA . GLU B 1 123 ? 10.383 -3.035 -5.27 1 60.59 123 GLU B CA 1
ATOM 2295 C C . GLU B 1 123 ? 11.188 -1.809 -5.688 1 60.59 123 GLU B C 1
ATOM 2297 O O . GLU B 1 123 ? 11.602 -1.017 -4.84 1 60.59 123 GLU B O 1
ATOM 2302 N N . MET B 1 124 ? 11.367 -1.741 -6.949 1 53.41 124 MET B N 1
ATOM 2303 C CA . MET B 1 124 ? 12.195 -0.658 -7.48 1 53.41 124 MET B CA 1
ATOM 2304 C C . MET B 1 124 ? 11.398 0.643 -7.555 1 53.41 124 MET B C 1
ATOM 2306 O O . MET B 1 124 ? 11.953 1.724 -7.328 1 53.41 124 MET B O 1
ATOM 2310 N N . GLU B 1 125 ? 10.219 0.495 -8.086 1 53.41 125 GLU B N 1
ATOM 2311 C CA . GLU B 1 125 ? 9.43 1.67 -8.453 1 53.41 125 GLU B CA 1
ATOM 2312 C C . GLU B 1 125 ? 8.727 2.266 -7.238 1 53.41 125 GLU B C 1
ATOM 2314 O O . GLU B 1 125 ? 8.477 3.473 -7.188 1 53.41 125 GLU B O 1
ATOM 2319 N N . MET B 1 126 ? 8.305 1.334 -6.277 1 54.75 126 MET B N 1
ATOM 2320 C CA . MET B 1 126 ? 7.395 2.018 -5.363 1 54.75 126 MET B CA 1
ATOM 2321 C C . MET B 1 126 ? 8.109 3.148 -4.629 1 54.75 126 MET B C 1
ATOM 2323 O O . MET B 1 126 ? 8.758 2.92 -3.607 1 54.75 126 MET B O 1
ATOM 2327 N N . LYS B 1 127 ? 8.602 4.012 -5.496 1 66.75 127 LYS B N 1
ATOM 2328 C CA . LYS B 1 127 ? 9.133 5.215 -4.867 1 66.75 127 LYS B CA 1
ATOM 2329 C C . LYS B 1 127 ? 8.023 6.207 -4.539 1 66.75 127 LYS B C 1
ATOM 2331 O O . LYS B 1 127 ? 7.285 6.641 -5.43 1 66.75 127 LYS B O 1
ATOM 2336 N N . CYS B 1 128 ? 7.582 6.211 -3.377 1 75.88 128 CYS B N 1
ATOM 2337 C CA . CYS B 1 128 ? 6.68 7.254 -2.898 1 75.88 128 CYS B CA 1
ATOM 2338 C C . CYS B 1 128 ? 7.352 8.625 -2.961 1 75.88 128 CYS B C 1
ATOM 2340 O O . CYS B 1 128 ? 8.531 8.758 -2.633 1 75.88 128 CYS B O 1
ATOM 2342 N N . PRO B 1 129 ? 6.715 9.586 -3.627 1 80.62 129 PRO B N 1
ATOM 2343 C CA . PRO B 1 129 ? 7.305 10.922 -3.674 1 80.62 129 PRO B CA 1
ATOM 2344 C C . PRO B 1 129 ? 7.676 11.453 -2.291 1 80.62 129 PRO B C 1
ATOM 2346 O O . PRO B 1 129 ? 7.051 11.086 -1.295 1 80.62 129 PRO B O 1
ATOM 2349 N N . VAL B 1 130 ? 8.828 12.148 -2.379 1 85.19 130 VAL B N 1
ATOM 2350 C CA . VAL B 1 130 ? 9.055 12.938 -1.175 1 85.19 130 VAL B CA 1
ATOM 2351 C C . VAL B 1 130 ? 7.984 14.016 -1.046 1 85.19 130 VAL B C 1
ATOM 2353 O O . VAL B 1 130 ? 7.34 14.375 -2.033 1 85.19 130 VAL B O 1
ATOM 2356 N N . CYS B 1 131 ? 7.68 14.484 0.102 1 90.56 131 CYS B N 1
ATOM 2357 C CA . CYS B 1 131 ? 6.551 15.352 0.424 1 90.56 131 CYS B CA 1
ATOM 2358 C C . CYS B 1 131 ? 6.559 16.609 -0.438 1 90.56 131 CYS B C 1
ATOM 2360 O O . CYS B 1 131 ? 5.512 17.031 -0.927 1 90.56 131 CYS B O 1
ATOM 2362 N N . GLU B 1 132 ? 7.812 17.141 -0.731 1 91.06 132 GLU B N 1
ATOM 2363 C CA . GLU B 1 132 ? 7.984 18.391 -1.446 1 91.06 132 GLU B CA 1
ATOM 2364 C C . GLU B 1 132 ? 7.594 18.266 -2.914 1 91.06 132 GLU B C 1
ATOM 2366 O O . GLU B 1 132 ? 7.43 19.266 -3.617 1 91.06 132 GLU B O 1
ATOM 2371 N N . LEU B 1 133 ? 7.363 17.078 -3.311 1 89.38 133 LEU B N 1
ATOM 2372 C CA . LEU B 1 133 ? 7.043 16.844 -4.715 1 89.38 133 LEU B CA 1
ATOM 2373 C C . LEU B 1 133 ? 5.535 16.766 -4.926 1 89.38 133 LEU B C 1
ATOM 2375 O O . LEU B 1 133 ? 5.062 16.75 -6.066 1 89.38 133 LEU B O 1
ATOM 2379 N N . TYR B 1 134 ? 4.738 16.719 -3.904 1 91.38 134 TYR B N 1
ATOM 2380 C CA . TYR B 1 134 ? 3.289 16.766 -4.066 1 91.38 134 TYR B CA 1
ATOM 2381 C C . TYR B 1 134 ? 2.82 18.156 -4.457 1 91.38 134 TYR B C 1
ATOM 2383 O O . TYR B 1 134 ? 3.52 19.141 -4.215 1 91.38 134 TYR B O 1
ATOM 2391 N N . LYS B 1 135 ? 1.7 18.203 -5.094 1 95.12 135 LYS B N 1
ATOM 2392 C CA . LYS B 1 135 ? 1.1 19.484 -5.469 1 95.12 135 LYS B CA 1
ATOM 2393 C C . LYS B 1 135 ? 0.791 20.328 -4.238 1 95.12 135 LYS B C 1
ATOM 2395 O O . LYS B 1 135 ? 0.322 19.797 -3.223 1 95.12 135 LYS B O 1
ATOM 2400 N N . GLU B 1 136 ? 1.038 21.594 -4.348 1 95.19 136 GLU B N 1
ATOM 2401 C CA . GLU B 1 136 ? 0.619 22.516 -3.295 1 95.19 136 GLU B CA 1
ATOM 2402 C C . GLU B 1 136 ? -0.864 22.859 -3.42 1 95.19 136 GLU B C 1
ATOM 2404 O O . GLU B 1 136 ? -1.337 23.203 -4.5 1 95.19 136 GLU B O 1
ATOM 2409 N N . GLU B 1 137 ? -1.599 22.641 -2.338 1 96.44 137 GLU B N 1
ATOM 2410 C CA . GLU B 1 137 ? -3.023 22.938 -2.273 1 96.44 137 GLU B CA 1
ATOM 2411 C C . GLU B 1 137 ? -3.322 23.938 -1.16 1 96.44 137 GLU B C 1
ATOM 2413 O O . GLU B 1 137 ? -2.516 24.125 -0.244 1 96.44 137 GLU B O 1
ATOM 2418 N N . SER B 1 138 ? -4.406 24.609 -1.348 1 94.25 138 SER B N 1
ATOM 2419 C CA . SER B 1 138 ? -4.848 25.5 -0.273 1 94.25 138 SER B CA 1
ATOM 2420 C C . SER B 1 138 ? -5.023 24.734 1.034 1 94.25 138 SER B C 1
ATOM 2422 O O . SER B 1 138 ? -5.215 23.516 1.026 1 94.25 138 SER B O 1
ATOM 2424 N N . THR B 1 139 ? -4.977 25.406 2.098 1 93.94 139 THR B N 1
ATOM 2425 C CA . THR B 1 139 ? -5.18 24.812 3.412 1 93.94 139 THR B CA 1
ATOM 2426 C C . THR B 1 139 ? -6.527 24.094 3.477 1 93.94 139 THR B C 1
ATOM 2428 O O . THR B 1 139 ? -6.637 23.031 4.07 1 93.94 139 THR B O 1
ATOM 2431 N N . LYS B 1 140 ? -7.531 24.703 2.867 1 93.88 140 LYS B N 1
ATOM 2432 C CA . LYS B 1 140 ? -8.859 24.094 2.838 1 93.88 140 LYS B CA 1
ATOM 2433 C C . LYS B 1 140 ? -8.82 22.75 2.133 1 93.88 140 LYS B C 1
ATOM 2435 O O . LYS B 1 140 ? -9.305 21.75 2.67 1 93.88 140 LYS B O 1
ATOM 2440 N N . THR B 1 141 ? -8.281 22.688 0.949 1 95.44 141 THR B N 1
ATOM 2441 C CA . THR B 1 141 ? -8.188 21.453 0.185 1 95.44 141 THR B CA 1
ATOM 2442 C C . THR B 1 141 ? -7.328 20.422 0.921 1 95.44 141 THR B C 1
ATOM 2444 O O . THR B 1 141 ? -7.648 19.234 0.932 1 95.44 141 THR B O 1
ATOM 2447 N N . PHE B 1 142 ? -6.203 20.891 1.478 1 97.38 142 PHE B N 1
ATOM 2448 C CA . PHE B 1 142 ? -5.301 20.062 2.256 1 97.38 142 PHE B CA 1
ATOM 2449 C C . PHE B 1 142 ? -6.047 19.375 3.395 1 97.38 142 PHE B C 1
ATOM 2451 O O . PHE B 1 142 ? -5.98 18.141 3.537 1 97.38 142 PHE B O 1
ATOM 2458 N N . LEU B 1 143 ? -6.816 20.141 4.172 1 96.12 143 LEU B N 1
ATOM 2459 C CA . LEU B 1 143 ? -7.52 19.594 5.328 1 96.12 143 LEU B CA 1
ATOM 2460 C C . LEU B 1 143 ? -8.656 18.672 4.891 1 96.12 143 LEU B C 1
ATOM 2462 O O . LEU B 1 143 ? -8.914 17.656 5.535 1 96.12 143 LEU B O 1
ATOM 2466 N N . ASN B 1 144 ? -9.305 18.969 3.783 1 96.44 144 ASN B N 1
ATOM 2467 C CA . ASN B 1 144 ? -10.344 18.094 3.246 1 96.44 144 ASN B CA 1
ATOM 2468 C C . ASN B 1 144 ? -9.781 16.75 2.828 1 96.44 144 ASN B C 1
ATOM 2470 O O . ASN B 1 144 ? -10.383 15.703 3.096 1 96.44 144 ASN B O 1
ATOM 2474 N N . THR B 1 145 ? -8.656 16.797 2.158 1 96.75 145 THR B N 1
ATOM 2475 C CA . THR B 1 145 ? -8.023 15.555 1.721 1 96.75 145 THR B CA 1
ATOM 2476 C C . THR B 1 145 ? -7.59 14.719 2.92 1 96.75 145 THR B C 1
ATOM 2478 O O . THR B 1 145 ? -7.824 13.508 2.951 1 96.75 145 THR B O 1
ATOM 2481 N N . LEU B 1 146 ? -6.984 15.344 3.891 1 96.5 146 LEU B N 1
ATOM 2482 C CA . LEU B 1 146 ? -6.566 14.656 5.105 1 96.5 146 LEU B CA 1
ATOM 2483 C C . LEU B 1 146 ? -7.762 14.023 5.812 1 96.5 146 LEU B C 1
ATOM 2485 O O . LEU B 1 146 ? -7.699 12.875 6.242 1 96.5 146 LEU B O 1
ATOM 2489 N N . GLN B 1 147 ? -8.844 14.789 5.906 1 95.38 147 GLN B N 1
ATOM 2490 C CA . GLN B 1 147 ? -10.062 14.273 6.527 1 95.38 147 GLN B CA 1
ATOM 2491 C C . GLN B 1 147 ? -10.539 13.008 5.832 1 95.38 147 GLN B C 1
ATOM 2493 O O . GLN B 1 147 ? -10.883 12.023 6.488 1 95.38 147 GLN B O 1
ATOM 2498 N N . HIS B 1 148 ? -10.547 13.016 4.551 1 94.5 148 HIS B N 1
ATOM 2499 C CA . HIS B 1 148 ? -11.016 11.859 3.791 1 94.5 148 HIS B CA 1
ATOM 2500 C C . HIS B 1 148 ? -10.109 10.656 4.004 1 94.5 148 HIS B C 1
ATOM 2502 O O . HIS B 1 148 ? -10.586 9.523 4.113 1 94.5 148 HIS B O 1
ATOM 2508 N N . ILE B 1 149 ? -8.883 10.844 4.043 1 91.88 149 ILE B N 1
ATOM 2509 C CA . ILE B 1 149 ? -7.93 9.758 4.25 1 91.88 149 ILE B CA 1
ATOM 2510 C C . ILE B 1 149 ? -8.117 9.164 5.645 1 91.88 149 ILE B C 1
ATOM 2512 O O . ILE B 1 149 ? -8.133 7.941 5.809 1 91.88 149 ILE B O 1
ATOM 2516 N N . LEU B 1 150 ? -8.297 10.031 6.641 1 91.38 150 LEU B N 1
ATOM 2517 C CA . LEU B 1 150 ? -8.516 9.555 8 1 91.38 150 LEU B CA 1
ATOM 2518 C C . LEU B 1 150 ? -9.82 8.781 8.102 1 91.38 150 LEU B C 1
ATOM 2520 O O . LEU B 1 150 ? -9.906 7.777 8.82 1 91.38 150 LEU B O 1
ATOM 2524 N N . GLU B 1 151 ? -10.844 9.242 7.422 1 91.19 151 GLU B N 1
ATOM 2525 C CA . GLU B 1 151 ? -12.102 8.508 7.387 1 91.19 151 GLU B CA 1
ATOM 2526 C C . GLU B 1 151 ? -11.93 7.137 6.742 1 91.19 151 GLU B C 1
ATOM 2528 O O . GLU B 1 151 ? -12.508 6.152 7.199 1 91.19 151 GLU B O 1
ATOM 2533 N N . GLN B 1 152 ? -11.195 7.129 5.73 1 85.62 152 GLN B N 1
ATOM 2534 C CA . GLN B 1 152 ? -10.914 5.855 5.074 1 85.62 152 GLN B CA 1
ATOM 2535 C C . GLN B 1 152 ? -10.148 4.918 6.004 1 85.62 152 GLN B C 1
ATOM 2537 O O . GLN B 1 152 ? -10.43 3.719 6.055 1 85.62 152 GLN B O 1
ATOM 2542 N N . MET B 1 153 ? -9.195 5.441 6.684 1 83.69 153 MET B N 1
ATOM 2543 C CA . MET B 1 153 ? -8.422 4.641 7.633 1 83.69 153 MET B CA 1
ATOM 2544 C C . MET B 1 153 ? -9.336 4.023 8.688 1 83.69 153 MET B C 1
ATOM 2546 O O . MET B 1 153 ? -9.141 2.875 9.094 1 83.69 153 MET B O 1
ATOM 2550 N N . ASN B 1 154 ? -10.297 4.828 9.133 1 82.19 154 ASN B N 1
ATOM 2551 C CA . ASN B 1 154 ? -11.266 4.336 10.102 1 82.19 154 ASN B CA 1
ATOM 2552 C C . ASN B 1 154 ? -12.125 3.219 9.523 1 82.19 154 ASN B C 1
ATOM 2554 O O . ASN B 1 154 ? -12.445 2.252 10.219 1 82.19 154 ASN B O 1
ATOM 2558 N N . ALA B 1 155 ? -12.445 3.408 8.32 1 79.69 155 ALA B N 1
ATOM 2559 C CA . ALA B 1 155 ? -13.266 2.402 7.652 1 79.69 155 ALA B CA 1
ATOM 2560 C C . ALA B 1 155 ? -12.492 1.1 7.465 1 79.69 155 ALA B C 1
ATOM 2562 O O . ALA B 1 155 ? -13.07 0.012 7.562 1 79.69 155 ALA B O 1
ATOM 2563 N N . GLU B 1 156 ? -11.203 1.249 7.211 1 72.44 156 GLU B N 1
ATOM 2564 C CA . GLU B 1 156 ? -10.367 0.08 6.969 1 72.44 156 GLU B CA 1
ATOM 2565 C C . GLU B 1 156 ? -9.867 -0.521 8.281 1 72.44 156 GLU B C 1
ATOM 2567 O O . GLU B 1 156 ? -9.133 -1.513 8.281 1 72.44 156 GLU B O 1
ATOM 2572 N N . ARG B 1 157 ? -10.289 -0.013 9.375 1 64.94 157 ARG B N 1
ATOM 2573 C CA . ARG B 1 157 ? -9.961 -0.509 10.711 1 64.94 157 ARG B CA 1
ATOM 2574 C C . ARG B 1 157 ? -8.453 -0.528 10.93 1 64.94 157 ARG B C 1
ATOM 2576 O O . ARG B 1 157 ? -7.93 -1.436 11.578 1 64.94 157 ARG B O 1
ATOM 2583 N N . ILE B 1 158 ? -7.855 0.317 10.211 1 62.81 158 ILE B N 1
ATOM 2584 C CA . ILE B 1 158 ? -6.418 0.436 10.43 1 62.81 158 ILE B CA 1
ATOM 2585 C C . ILE B 1 158 ? -6.156 0.982 11.836 1 62.81 158 ILE B C 1
ATOM 2587 O O . ILE B 1 158 ? -5.18 0.602 12.484 1 62.81 158 ILE B O 1
ATOM 2591 N N . CYS B 1 159 ? -7.094 1.763 12.172 1 60.06 159 CYS B N 1
ATOM 2592 C CA . CYS B 1 159 ? -6.957 2.432 13.453 1 60.06 159 CYS B CA 1
ATOM 2593 C C . CYS B 1 159 ? -7.602 1.616 14.57 1 60.06 159 CYS B C 1
ATOM 2595 O O . CYS B 1 159 ? -7.672 2.064 15.711 1 60.06 159 CYS B O 1
ATOM 2597 N N . ALA B 1 160 ? -8.094 0.487 14.18 1 55.19 160 ALA B N 1
ATOM 2598 C CA . ALA B 1 160 ? -8.805 -0.302 15.18 1 55.19 160 ALA B CA 1
ATOM 2599 C C . ALA B 1 160 ? -7.848 -0.84 16.234 1 55.19 160 ALA B C 1
ATOM 2601 O O . ALA B 1 160 ? -6.672 -1.082 15.953 1 55.19 160 ALA B O 1
ATOM 2602 N N . PRO B 1 161 ? -8.281 -0.923 17.516 1 51.94 161 PRO B N 1
ATOM 2603 C CA . PRO B 1 161 ? -7.445 -1.428 18.609 1 51.94 161 PRO B CA 1
ATOM 2604 C C . PRO B 1 161 ? -6.941 -2.848 18.359 1 51.94 161 PRO B C 1
ATOM 2606 O O . PRO B 1 161 ? -7.57 -3.611 17.625 1 51.94 161 PRO B O 1
#

Secondary structure (DSSP, 8-state):
--TT---------HHHHHHHHHHHHHHHHHHHHHHHHHHH----SS-HHHHHHHHHHHHHHTTS----EEE---HHHHHTT-HHHHHHHHHHHHHHHHHHHT---HHHHHHHHHHHHHHHHHHHH--PPPGGGSPEEEHHHHHHHHHHHHHHHHHTTSS--/-------------HHHHHHHHHHHHHHHHHHHHHHHHHHS----TT-HHHHHHHHHHHHHHTTS----EEE---HHHHHTT-HHHHHHHHHHHHHHHHHHHT---HHHHHHHHHHHHHHHHHHHH--PPPGGGSPEEEHHHHHHHHHHHHHHHHHTTSS--

InterPro domains:
  IPR003443 Interleukin-15/Interleukin-21 family [PF02372] (49-151)
  IPR003443 Interleukin-15/Interleukin-21 family [PTHR14356] (17-156)
  IPR009079 Four-helical cytokine-like, core [G3DSA:1.20.1250.70] (41-155)
  IPR009079 Four-helical cytokine-like, core [SSF47266] (31-159)

pLDDT: mean 74.89, std 19.38, range [29.25, 97.44]

Organism: Danio rerio (NCBI:txid7955)

Foldseek 3Di:
DPDPPDPPPPPVPVVVVVVVVVVVVVVVVVVVVVVVVVVPVPVPLCPVLLVVLVVVVVVVCVPADDPDDADADDPLCCVVPNVLVRLVRVLVRLVVVCVVRVDDDPSSVSNSRSSVVVSVVCVVPPPDDDPVPDDDDDPVVVVVVVVVVVVVCVVSCVVPD/DDDPDDPPPPPVPVVVVVVVVVVVVVVVVVVVVVVVVVVPVPVPLCPVLLVVLVVVVVVVCVPADDPDDADADDPLCCVVPNVLVRLVRVLVRLVVVCVVRVDDDPSSVSNSRSSVVVSVVCVVPVPDDDPVPDDDDDPVVVVVVVVVVVVVCVVSCVVPD

Solvent-accessible surface area (backbone atoms only — not comparable to full-atom values): 17805 Å² total; per-residue (Å²): 138,75,86,76,69,78,79,72,78,79,73,76,64,58,64,62,50,49,49,48,49,46,48,49,46,46,50,50,47,49,48,49,49,46,48,48,46,57,63,54,57,34,68,41,45,43,43,78,60,47,44,52,27,47,53,53,49,50,58,56,46,74,76,41,97,72,87,55,66,36,52,35,69,50,73,62,44,39,55,68,66,20,39,59,61,40,45,44,32,50,38,51,46,50,55,51,47,46,64,73,65,66,55,90,45,70,41,57,55,53,40,43,50,32,38,52,45,45,44,53,44,50,68,69,55,70,62,64,74,58,55,87,70,33,56,68,29,46,56,68,57,37,51,51,49,51,37,51,51,46,50,48,37,43,72,67,47,69,18,52,89,145,82,82,83,72,78,84,71,80,79,73,76,63,58,64,64,50,49,48,50,49,47,48,49,46,46,50,49,47,50,48,49,48,48,50,51,48,57,63,56,56,36,69,41,44,40,42,77,60,47,46,51,28,49,51,51,49,52,58,56,46,74,76,41,96,71,86,55,68,37,52,35,70,50,72,63,44,38,54,69,67,19,40,57,60,38,46,45,33,48,38,51,45,51,54,51,49,46,63,73,67,66,56,91,45,71,42,55,56,52,41,44,52,32,38,52,46,43,44,53,42,50,68,69,55,70,62,65,74,59,53,86,72,34,56,69,29,47,57,67,56,37,50,52,48,51,36,52,51,48,50,47,36,46,72,66,46,69,19,51,88

Nearest PDB structures (fold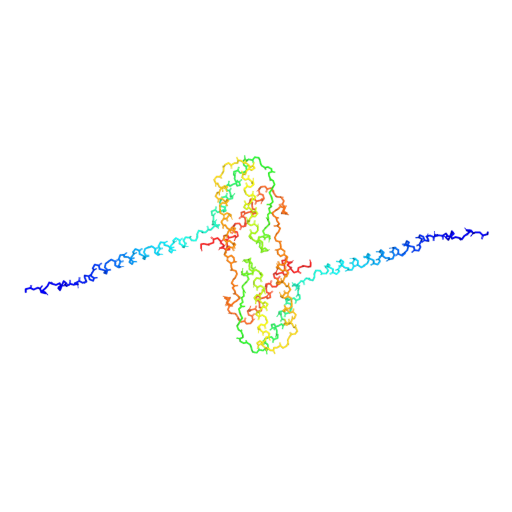seek):
  6c9i-assembly1_A  TM=3.103E-01  e=9.981E-01  P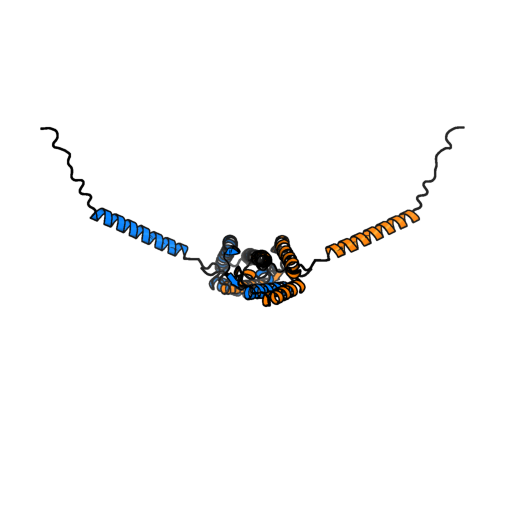yrococcus horikoshii OT3
  8vdz-assembly1_J  TM=3.095E-01  e=1.270E+00  synthetic construct
  8vdz-assembly1_J  TM=3.096E-01  e=1.519E+00  synthetic construct
  8fzc-assembly1_A  TM=2.732E-01  e=5.059E+00  Human immunodeficiency virus type 2 (ISOLATE ROD)

Radius of gyration: 33.8 Å; Cα contacts (8 Å, |Δi|>4): 317; chains: 2; bounding box: 84×70×131 Å

Sequence (322 aa):
MTNLLLRESWTFDMRTDLLYYSMLCTSLSLYLLIMLTRQIKSQSVCSRESVEMVKQIAAKLNNVENDCMMYTPTQANYKQNCSKSTITCFAFEVSVLSVEIQVESLAFRQLQRILNRVTKRDEMEMKCPVCELYKEESTKTFLNTLQHILEQMNAERICAPMTNLLLRESWTFDMRTDLLYYSMLCTSLSLYLLIMLTRQIKSQSVCSRESVEMVKQIAAKLNNVENDCMMYTPTQANYKQNCSKSTITCFAFEVSVLSVEIQVESLAFRQLQRILNRVTKRDEMEMKCPVCELYKEESTKTFLNTLQHILEQMNAERICAP